Protein AF-A0A8B6BTY9-F1 (afdb_monomer_lite)

Organism: Mytilus galloprovincialis (NCBI:txid29158)

InterPro domains:
  IPR022894 Oligoribonuclease [PTHR11046] (3-198)

Structure (mmCIF, N/CA/C/O backbone):
data_AF-A0A8B6BTY9-F1
#
_entry.id   AF-A0A8B6BTY9-F1
#
loop_
_atom_site.group_PDB
_atom_site.id
_atom_site.type_symbol
_atom_site.label_atom_id
_atom_site.label_alt_id
_atom_site.label_comp_id
_atom_site.label_asym_id
_atom_site.label_entity_id
_atom_site.label_seq_id
_atom_site.pdbx_PDB_ins_code
_atom_site.Cartn_x
_atom_site.Cartn_y
_atom_site.Cartn_z
_atom_site.occupancy
_atom_site.B_iso_or_equiv
_atom_site.auth_seq_id
_atom_site.auth_comp_id
_atom_site.auth_asym_id
_atom_site.auth_atom_id
_atom_site.pdbx_PDB_model_num
ATOM 1 N N . MET A 1 1 ? 34.511 -34.395 -5.512 1.00 41.44 1 MET A N 1
ATOM 2 C CA . MET A 1 1 ? 34.119 -33.103 -6.113 1.00 41.44 1 MET A CA 1
ATOM 3 C C . MET A 1 1 ? 33.131 -32.451 -5.165 1.00 41.44 1 MET A C 1
ATOM 5 O O . MET A 1 1 ? 32.145 -33.085 -4.818 1.00 41.44 1 MET A O 1
ATOM 9 N N . TYR A 1 2 ? 33.485 -31.281 -4.638 1.00 43.38 2 TYR A N 1
ATOM 10 C CA . TYR A 1 2 ? 32.750 -30.571 -3.593 1.00 43.38 2 TYR A CA 1
ATOM 11 C C . TYR A 1 2 ? 31.469 -29.923 -4.139 1.00 43.38 2 TYR A C 1
ATOM 13 O O . TYR A 1 2 ? 31.520 -29.278 -5.178 1.00 43.38 2 TYR A O 1
ATOM 21 N N . GLY A 1 3 ? 30.373 -30.087 -3.388 1.00 51.84 3 GLY A N 1
ATOM 22 C CA . GLY A 1 3 ? 29.241 -29.162 -3.263 1.00 51.84 3 GLY A CA 1
ATOM 23 C C . GLY A 1 3 ? 28.444 -28.833 -4.523 1.00 51.84 3 GLY A C 1
ATOM 24 O O . GLY A 1 3 ? 28.759 -27.880 -5.223 1.00 51.84 3 GLY A O 1
ATOM 25 N N . THR A 1 4 ? 27.323 -29.525 -4.736 1.00 58.50 4 THR A N 1
ATOM 26 C CA . THR A 1 4 ? 26.167 -28.947 -5.440 1.00 58.50 4 THR A CA 1
ATOM 27 C C . THR A 1 4 ? 25.849 -27.592 -4.809 1.00 58.50 4 THR A C 1
ATOM 29 O O . THR A 1 4 ? 25.487 -27.535 -3.632 1.00 58.50 4 THR A O 1
ATOM 32 N N . GLY A 1 5 ? 26.069 -26.510 -5.561 1.00 65.06 5 GLY A N 1
ATOM 33 C CA . GLY A 1 5 ? 25.783 -25.146 -5.126 1.00 65.06 5 GLY A CA 1
ATOM 34 C C . GLY A 1 5 ? 24.329 -24.996 -4.683 1.00 65.06 5 GLY A C 1
ATOM 35 O O . GLY A 1 5 ? 23.465 -25.783 -5.064 1.00 65.06 5 GLY A O 1
ATOM 36 N N . ASN A 1 6 ? 24.058 -24.000 -3.841 1.00 79.19 6 ASN A N 1
ATOM 37 C CA . ASN A 1 6 ? 22.706 -23.720 -3.374 1.00 79.19 6 ASN A CA 1
ATOM 38 C C . ASN A 1 6 ? 21.800 -23.409 -4.579 1.00 79.19 6 ASN A C 1
ATOM 40 O O . ASN A 1 6 ? 21.878 -22.322 -5.150 1.00 79.19 6 ASN A O 1
ATOM 44 N N . ASN A 1 7 ? 20.944 -24.364 -4.951 1.00 79.50 7 ASN A N 1
ATOM 45 C CA . ASN A 1 7 ? 20.046 -24.256 -6.103 1.00 79.50 7 ASN A CA 1
ATOM 46 C C . ASN A 1 7 ? 19.134 -23.021 -6.031 1.00 79.50 7 ASN A C 1
ATOM 48 O O . ASN A 1 7 ? 18.735 -22.512 -7.070 1.00 79.50 7 ASN A O 1
ATOM 52 N N . LEU A 1 8 ? 18.853 -22.515 -4.823 1.00 79.12 8 LEU A N 1
ATOM 53 C CA . LEU A 1 8 ? 18.056 -21.308 -4.615 1.00 79.12 8 LEU A CA 1
ATOM 54 C C . LEU A 1 8 ? 18.822 -20.031 -4.988 1.00 79.12 8 LEU A C 1
ATOM 56 O O . LEU A 1 8 ? 18.243 -19.099 -5.529 1.00 79.12 8 LEU A O 1
ATOM 60 N N . LEU A 1 9 ? 20.137 -19.986 -4.757 1.00 80.50 9 LEU A N 1
ATOM 61 C CA . LEU A 1 9 ? 20.960 -18.861 -5.217 1.00 80.50 9 LEU A CA 1
ATOM 62 C C . LEU A 1 9 ? 21.155 -18.897 -6.736 1.00 80.50 9 LEU A C 1
ATOM 64 O O . LEU A 1 9 ? 21.205 -17.851 -7.370 1.00 80.50 9 LEU A O 1
ATOM 68 N N . LEU A 1 10 ? 21.219 -20.096 -7.323 1.00 78.81 10 LEU A N 1
ATOM 69 C CA . LEU A 1 10 ? 21.274 -20.260 -8.776 1.00 78.81 10 LEU A CA 1
ATOM 70 C C . LEU A 1 10 ? 19.967 -19.819 -9.447 1.00 78.81 10 LEU A C 1
ATOM 72 O O . LEU A 1 10 ? 20.025 -19.155 -10.476 1.00 78.81 10 LEU A O 1
ATOM 76 N N . SER A 1 11 ? 18.806 -20.136 -8.861 1.00 76.69 11 SER A N 1
ATOM 77 C CA . SER A 1 11 ? 17.519 -19.666 -9.385 1.00 76.69 11 SER A CA 1
ATOM 78 C C . SER A 1 11 ? 17.359 -18.154 -9.241 1.00 76.69 11 SER A C 1
ATOM 80 O O . SER A 1 11 ? 16.962 -17.504 -10.196 1.00 76.69 11 SER A O 1
ATOM 82 N N . VAL A 1 12 ? 17.746 -17.578 -8.096 1.00 79.62 12 VAL A N 1
ATOM 83 C CA . VAL A 1 12 ? 17.703 -16.120 -7.894 1.00 79.62 12 VAL A CA 1
ATOM 84 C C . VAL A 1 12 ? 18.634 -15.396 -8.870 1.00 79.62 12 VAL A C 1
ATOM 86 O O . VAL A 1 12 ? 18.242 -14.380 -9.429 1.00 79.62 12 VAL A O 1
ATOM 89 N N . ASN A 1 13 ? 19.834 -15.922 -9.136 1.00 79.50 13 ASN A N 1
ATOM 90 C CA . ASN A 1 13 ? 20.713 -15.342 -10.156 1.00 79.50 13 ASN A CA 1
ATOM 91 C C . ASN A 1 13 ? 20.094 -15.407 -11.558 1.00 79.50 13 ASN A C 1
ATOM 93 O O . ASN A 1 13 ? 20.170 -14.425 -12.288 1.00 79.50 13 ASN A O 1
ATOM 97 N N . ALA A 1 14 ? 19.444 -16.517 -11.915 1.00 79.25 14 ALA A N 1
ATOM 98 C CA . ALA A 1 14 ? 18.740 -16.624 -13.192 1.00 79.25 14 ALA A CA 1
ATOM 99 C C . ALA A 1 14 ? 17.573 -15.621 -13.303 1.00 79.25 14 ALA A C 1
ATOM 101 O O . ALA A 1 14 ? 17.345 -15.057 -14.372 1.00 79.25 14 ALA A O 1
ATOM 102 N N . ASP A 1 15 ? 16.865 -15.356 -12.200 1.00 76.38 15 ASP A N 1
ATOM 103 C CA . ASP A 1 15 ? 15.800 -14.348 -12.151 1.00 76.38 15 ASP A CA 1
ATOM 104 C C . ASP A 1 15 ? 16.357 -12.918 -12.260 1.00 76.38 15 ASP A C 1
ATOM 106 O O . ASP A 1 15 ? 15.765 -12.083 -12.941 1.00 76.38 15 ASP A O 1
ATOM 110 N N . ILE A 1 16 ? 17.516 -12.641 -11.651 1.00 78.62 16 ILE A N 1
ATOM 111 C CA . ILE A 1 16 ? 18.221 -11.353 -11.775 1.00 78.62 16 ILE A CA 1
ATOM 112 C C . ILE A 1 16 ? 18.711 -11.130 -13.213 1.00 78.62 16 ILE A C 1
ATOM 114 O O . ILE A 1 16 ? 18.698 -10.005 -13.697 1.00 78.62 16 ILE A O 1
ATOM 118 N N . GLU A 1 17 ? 19.110 -12.179 -13.929 1.00 81.00 17 GLU A N 1
ATOM 119 C CA . GLU A 1 17 ? 19.513 -12.075 -15.338 1.00 81.00 17 GLU A CA 1
ATOM 120 C C . GLU A 1 17 ? 18.323 -11.793 -16.280 1.00 81.00 17 GLU A C 1
ATOM 122 O O . GLU A 1 17 ? 18.504 -11.296 -17.396 1.00 81.00 17 GLU A O 1
ATOM 127 N N . SER A 1 18 ? 17.090 -12.064 -15.840 1.00 84.12 18 SER A N 1
ATOM 128 C CA . SER A 1 18 ? 15.880 -11.794 -16.614 1.00 84.12 18 SER A CA 1
ATOM 129 C C . SER A 1 18 ? 15.474 -10.322 -16.533 1.00 84.12 18 SER A C 1
ATOM 131 O O . SER A 1 18 ? 14.868 -9.862 -15.563 1.00 84.12 18 SER A O 1
ATOM 133 N N . LYS A 1 19 ? 15.702 -9.585 -17.626 1.00 82.75 19 LYS A N 1
ATOM 134 C CA . LYS A 1 19 ? 15.262 -8.184 -17.777 1.00 82.75 19 LYS A CA 1
ATOM 135 C C . LYS A 1 19 ? 13.761 -7.990 -17.538 1.00 82.75 19 LYS A C 1
ATOM 137 O O . LYS A 1 19 ? 13.353 -6.960 -17.017 1.00 82.75 19 LYS A O 1
ATOM 142 N N . ILE A 1 20 ? 12.939 -8.983 -17.881 1.00 85.56 20 ILE A N 1
ATOM 143 C CA . ILE A 1 20 ? 11.483 -8.938 -17.681 1.00 85.56 20 ILE A CA 1
ATOM 144 C C . ILE A 1 20 ? 11.142 -8.993 -16.187 1.00 85.56 20 ILE A C 1
ATOM 146 O O . ILE A 1 20 ? 10.295 -8.235 -15.717 1.00 85.56 20 ILE A O 1
ATOM 150 N N . ALA A 1 21 ? 11.805 -9.875 -15.432 1.00 84.06 21 ALA A N 1
ATOM 151 C CA . ALA A 1 21 ? 11.591 -9.985 -13.992 1.00 84.06 21 ALA A CA 1
ATOM 152 C C . ALA A 1 21 ? 12.061 -8.714 -13.272 1.00 84.06 21 ALA A C 1
ATOM 154 O O . ALA A 1 21 ? 11.326 -8.171 -12.447 1.00 84.06 21 ALA A O 1
ATOM 155 N N . LEU A 1 22 ? 13.232 -8.188 -13.648 1.00 85.31 22 LEU A N 1
ATOM 156 C CA . LEU A 1 22 ? 13.742 -6.917 -13.134 1.00 85.31 22 LEU A CA 1
ATOM 157 C C . LEU A 1 22 ? 12.796 -5.746 -13.429 1.00 85.31 22 LEU A C 1
ATOM 159 O O . LEU A 1 22 ? 12.481 -4.982 -12.518 1.00 85.31 22 LEU A O 1
ATOM 163 N N . ALA A 1 23 ? 12.294 -5.633 -14.662 1.00 87.06 23 ALA A N 1
ATOM 164 C CA . ALA A 1 23 ? 11.330 -4.601 -15.044 1.00 87.06 23 ALA A CA 1
ATOM 165 C C . ALA A 1 23 ? 10.041 -4.682 -14.212 1.00 87.06 23 ALA A C 1
ATOM 167 O O . ALA A 1 23 ? 9.541 -3.665 -13.735 1.00 87.06 23 ALA A O 1
ATOM 168 N N . GLY A 1 24 ? 9.528 -5.894 -13.977 1.00 87.12 24 GLY A N 1
ATOM 169 C CA . GLY A 1 24 ? 8.346 -6.108 -13.142 1.00 87.12 24 GLY A CA 1
ATOM 170 C C . GLY A 1 24 ? 8.564 -5.707 -11.680 1.00 87.12 24 GLY A C 1
ATOM 171 O O . GLY A 1 24 ? 7.729 -5.014 -11.100 1.00 87.12 24 GLY A O 1
ATOM 172 N N . VAL A 1 25 ? 9.698 -6.092 -11.084 1.00 87.62 25 VAL A N 1
ATOM 173 C CA . VAL A 1 25 ? 10.040 -5.707 -9.702 1.00 87.62 25 VAL A CA 1
ATOM 174 C C . VAL A 1 25 ? 10.238 -4.197 -9.589 1.00 87.62 25 VAL A C 1
ATOM 176 O O . VAL A 1 25 ? 9.748 -3.588 -8.639 1.00 87.62 25 VAL A O 1
ATOM 179 N N . ARG A 1 26 ? 10.893 -3.573 -10.573 1.00 86.94 26 ARG A N 1
ATOM 180 C CA . ARG A 1 26 ? 11.071 -2.120 -10.621 1.00 86.94 26 ARG A CA 1
ATOM 181 C C . ARG A 1 26 ? 9.735 -1.390 -10.730 1.00 86.94 26 ARG A C 1
ATOM 183 O O . ARG A 1 26 ? 9.498 -0.465 -9.960 1.00 86.94 26 ARG A O 1
ATOM 190 N N . ALA A 1 27 ? 8.838 -1.838 -11.609 1.00 89.38 27 ALA A N 1
ATOM 191 C CA . ALA A 1 27 ? 7.494 -1.275 -11.734 1.00 89.38 27 ALA A CA 1
ATOM 192 C C . ALA A 1 27 ? 6.711 -1.373 -10.412 1.00 89.38 27 ALA A C 1
ATOM 194 O O . ALA A 1 27 ? 6.103 -0.395 -9.980 1.00 89.38 27 ALA A O 1
ATOM 195 N N . LEU A 1 28 ? 6.780 -2.516 -9.719 1.00 90.06 28 LEU A N 1
ATOM 196 C CA . LEU A 1 28 ? 6.172 -2.680 -8.392 1.00 90.06 28 LEU A CA 1
ATOM 197 C C . LEU A 1 28 ? 6.788 -1.743 -7.345 1.00 90.06 28 LEU A C 1
ATOM 199 O O . LEU A 1 28 ? 6.057 -1.173 -6.537 1.00 90.06 28 LEU A O 1
ATOM 203 N N . GLY A 1 29 ? 8.109 -1.556 -7.373 1.00 88.31 29 GLY A N 1
ATOM 204 C CA . GLY A 1 29 ? 8.801 -0.607 -6.504 1.00 88.31 29 GLY A CA 1
ATOM 205 C C . GLY A 1 29 ? 8.350 0.836 -6.736 1.00 88.31 29 GLY A C 1
ATOM 206 O O . GLY A 1 29 ? 8.059 1.543 -5.774 1.00 88.31 29 GLY A O 1
ATOM 207 N N . LEU A 1 30 ? 8.208 1.257 -7.997 1.00 88.44 30 LEU A N 1
ATOM 208 C CA . LEU A 1 30 ? 7.706 2.592 -8.350 1.00 88.44 30 LEU A CA 1
ATOM 209 C C . LEU A 1 30 ? 6.260 2.803 -7.875 1.00 88.44 30 LEU A C 1
ATOM 211 O O . LEU A 1 30 ? 5.933 3.858 -7.329 1.00 88.44 30 LEU A O 1
ATOM 215 N N . VAL A 1 31 ? 5.397 1.791 -8.020 1.00 90.44 31 VAL A N 1
ATOM 216 C CA . VAL A 1 31 ? 4.029 1.824 -7.473 1.00 90.44 31 VAL A CA 1
ATOM 217 C C . VAL A 1 31 ? 4.048 1.951 -5.949 1.00 90.44 31 VAL A C 1
ATOM 219 O O . VAL A 1 31 ? 3.295 2.749 -5.390 1.00 90.44 31 VAL A O 1
ATOM 222 N N . ASP A 1 32 ? 4.913 1.206 -5.260 1.00 89.06 32 ASP A N 1
ATOM 223 C CA . ASP A 1 32 ? 5.016 1.288 -3.803 1.00 89.06 32 ASP A CA 1
ATOM 224 C C . ASP A 1 32 ? 5.429 2.690 -3.334 1.00 89.06 32 ASP A C 1
ATOM 226 O O . ASP A 1 32 ? 4.778 3.285 -2.473 1.00 89.06 32 ASP A O 1
ATOM 230 N N . VAL A 1 33 ? 6.473 3.241 -3.954 1.00 87.25 33 VAL A N 1
ATOM 231 C CA . VAL A 1 33 ? 7.059 4.540 -3.606 1.00 87.25 33 VAL A CA 1
ATOM 232 C C . VAL A 1 33 ? 6.102 5.699 -3.876 1.00 87.25 33 VAL A C 1
ATOM 234 O O . VAL A 1 33 ? 5.921 6.543 -2.998 1.00 87.25 33 VAL A O 1
ATOM 237 N N . HIS A 1 34 ? 5.492 5.761 -5.063 1.00 86.44 34 HIS A N 1
ATOM 238 C CA . HIS A 1 34 ? 4.689 6.920 -5.471 1.00 86.44 34 HIS A CA 1
ATOM 239 C C . HIS A 1 34 ? 3.201 6.805 -5.118 1.00 86.44 34 HIS A C 1
ATOM 241 O O . HIS A 1 34 ? 2.527 7.834 -5.056 1.00 86.44 34 HIS A O 1
ATOM 247 N N . ILE A 1 35 ? 2.679 5.592 -4.890 1.00 88.56 35 ILE A N 1
ATOM 248 C CA . ILE A 1 35 ? 1.247 5.364 -4.642 1.00 88.56 35 ILE A CA 1
ATOM 249 C C . ILE A 1 35 ? 1.016 4.797 -3.241 1.00 88.56 35 ILE A C 1
ATOM 251 O O . ILE A 1 35 ? 0.373 5.456 -2.423 1.00 88.56 35 ILE A O 1
ATOM 255 N N . ASN A 1 36 ? 1.538 3.603 -2.934 1.00 88.56 36 ASN A N 1
ATOM 256 C CA . ASN A 1 36 ? 1.169 2.904 -1.696 1.00 88.56 36 ASN A CA 1
ATOM 257 C C . ASN A 1 36 ? 1.656 3.631 -0.441 1.00 88.56 36 ASN A C 1
ATOM 259 O O . ASN A 1 36 ? 0.867 3.850 0.475 1.00 88.56 36 ASN A O 1
ATOM 263 N N . ARG A 1 37 ? 2.936 4.015 -0.370 1.00 87.81 37 ARG A N 1
ATOM 264 C CA . ARG A 1 37 ? 3.489 4.674 0.825 1.00 87.81 37 ARG A CA 1
ATOM 265 C C . ARG A 1 37 ? 2.824 6.028 1.101 1.00 87.81 37 ARG A C 1
ATOM 267 O O . ARG A 1 37 ? 2.429 6.243 2.248 1.00 87.81 37 ARG A O 1
ATOM 274 N N . PRO A 1 38 ? 2.640 6.928 0.113 1.00 87.88 38 PRO A N 1
ATOM 275 C CA . PRO A 1 38 ? 1.875 8.155 0.318 1.00 87.88 38 PRO A CA 1
ATOM 276 C C . PRO A 1 38 ? 0.435 7.897 0.767 1.00 87.88 38 PRO A C 1
ATOM 278 O O . PRO A 1 38 ? -0.047 8.572 1.673 1.00 87.88 38 PRO A O 1
ATOM 281 N N . LEU A 1 39 ? -0.233 6.891 0.190 1.00 87.62 39 LEU A N 1
ATOM 282 C CA . LEU A 1 39 ? -1.591 6.516 0.582 1.00 87.62 39 LEU A CA 1
ATOM 283 C C . LEU A 1 39 ? -1.655 6.017 2.034 1.00 87.62 39 LEU A C 1
ATOM 285 O O . LEU A 1 39 ? -2.552 6.411 2.772 1.00 87.62 39 LEU A O 1
ATOM 289 N N . TRP A 1 40 ? -0.692 5.204 2.473 1.00 86.25 40 TRP A N 1
ATOM 290 C CA . TRP A 1 40 ? -0.598 4.769 3.870 1.00 86.25 40 TRP A CA 1
ATOM 291 C C . TRP A 1 40 ? -0.359 5.940 4.823 1.00 86.25 40 TRP A C 1
ATOM 293 O O . TRP A 1 40 ? -1.049 6.049 5.832 1.00 86.25 40 TRP A O 1
ATOM 303 N N . LYS A 1 41 ? 0.531 6.876 4.472 1.00 86.56 41 LYS A N 1
ATOM 304 C CA . LYS A 1 41 ? 0.749 8.095 5.270 1.00 86.56 41 LYS A CA 1
ATOM 305 C C . LYS A 1 41 ? -0.524 8.937 5.386 1.00 86.56 41 LYS A C 1
ATOM 307 O O . LYS A 1 41 ? -0.837 9.427 6.467 1.00 86.56 41 LYS A O 1
ATOM 312 N N . LEU A 1 42 ? -1.289 9.057 4.301 1.00 86.62 42 LEU A N 1
ATOM 313 C CA . LEU A 1 42 ? -2.590 9.727 4.304 1.00 86.62 42 LEU A CA 1
ATOM 314 C C . LEU A 1 42 ? -3.601 9.017 5.228 1.00 86.62 42 LEU A C 1
ATOM 316 O O . LEU A 1 42 ? -4.351 9.674 5.956 1.00 86.62 42 LEU A O 1
ATOM 320 N N . LEU A 1 43 ? -3.626 7.682 5.226 1.00 84.75 43 LEU A N 1
ATOM 321 C CA . LEU A 1 43 ? -4.505 6.889 6.090 1.00 84.75 43 LEU A CA 1
ATOM 322 C C . LEU A 1 43 ? -4.114 6.974 7.572 1.00 84.75 43 LEU A C 1
ATOM 324 O O . LEU A 1 43 ? -5.007 7.011 8.415 1.00 84.75 43 LEU A O 1
ATOM 328 N N . ASP A 1 44 ? -2.826 7.089 7.884 1.00 82.81 44 ASP A N 1
ATOM 329 C CA . ASP A 1 44 ? -2.329 7.178 9.262 1.00 82.81 44 ASP A CA 1
ATOM 330 C C . ASP A 1 44 ? -2.414 8.598 9.854 1.00 82.81 44 ASP A C 1
ATOM 332 O O . ASP A 1 44 ? -2.405 8.771 11.073 1.00 82.81 44 ASP A O 1
ATOM 336 N N . CYS A 1 45 ? -2.519 9.640 9.022 1.00 81.56 45 CYS A N 1
ATOM 337 C CA . CYS A 1 45 ? -2.620 11.023 9.495 1.00 81.56 45 CYS A CA 1
ATOM 338 C C . CYS A 1 45 ? -3.938 11.305 10.229 1.00 81.56 45 CYS A C 1
ATOM 340 O O . CYS A 1 45 ? -5.011 11.138 9.663 1.00 81.56 45 CYS A O 1
ATOM 342 N N . ASN A 1 46 ? -3.890 11.846 11.445 1.00 72.50 46 ASN A N 1
ATOM 343 C CA . ASN A 1 46 ? -5.107 12.163 12.208 1.00 72.50 46 ASN A CA 1
ATOM 344 C C . ASN A 1 46 ? -5.862 13.407 11.701 1.00 72.50 46 ASN A C 1
ATOM 346 O O . ASN A 1 46 ? -7.016 13.602 12.068 1.00 72.50 46 ASN A O 1
ATOM 350 N N . ASP A 1 47 ? -5.235 14.222 10.849 1.00 74.31 47 ASP A N 1
ATOM 351 C CA . ASP A 1 47 ? -5.799 15.494 10.370 1.00 74.31 47 ASP A CA 1
ATOM 352 C C . ASP A 1 47 ? -6.834 15.327 9.244 1.00 74.31 47 ASP A C 1
ATOM 354 O O . ASP A 1 47 ? -7.507 16.285 8.874 1.00 74.31 47 ASP A O 1
ATOM 358 N N . VAL A 1 48 ? -6.958 14.118 8.683 1.00 78.31 48 VAL A N 1
ATOM 359 C CA . VAL A 1 48 ? -7.859 13.810 7.562 1.00 78.31 48 VAL A CA 1
ATOM 360 C C . VAL A 1 48 ? -8.925 12.835 8.041 1.00 78.31 48 VAL A C 1
ATOM 362 O O . VAL A 1 48 ? -8.589 11.727 8.473 1.00 78.31 48 VAL A O 1
ATOM 365 N N . SER A 1 49 ? -10.198 13.222 7.940 1.00 81.06 49 SER A N 1
ATOM 366 C CA . SER A 1 49 ? -11.331 12.363 8.296 1.00 81.06 49 SER A CA 1
ATOM 367 C C . SER A 1 49 ? -11.668 11.371 7.176 1.00 81.06 49 SER A C 1
ATOM 369 O O . SER A 1 49 ? -11.249 11.525 6.028 1.00 81.06 49 SER A O 1
ATOM 371 N N . ILE A 1 50 ? -12.466 10.343 7.481 1.00 81.50 50 ILE A N 1
ATOM 372 C CA . ILE A 1 50 ? -12.911 9.371 6.469 1.00 81.50 50 ILE A CA 1
ATOM 373 C C . ILE A 1 50 ? -13.766 10.009 5.364 1.00 81.50 50 ILE A C 1
ATOM 375 O O . ILE A 1 50 ? -13.763 9.528 4.233 1.00 81.50 50 ILE A O 1
ATOM 379 N N . THR A 1 51 ? -14.463 11.107 5.659 1.00 80.56 51 THR A N 1
ATOM 380 C CA . THR A 1 51 ? -15.246 11.861 4.672 1.00 80.56 51 THR A CA 1
ATOM 381 C C . THR A 1 51 ? -14.373 12.670 3.719 1.00 80.56 51 THR A C 1
ATOM 383 O O . THR A 1 51 ? -14.710 12.786 2.543 1.00 80.56 51 THR A O 1
ATOM 386 N N . ASP A 1 52 ? -13.217 13.151 4.179 1.00 83.25 52 ASP A N 1
ATOM 387 C CA . ASP A 1 52 ? -12.272 13.904 3.341 1.00 83.25 52 ASP A CA 1
ATOM 388 C C . ASP A 1 52 ? -11.537 12.987 2.347 1.00 83.25 52 ASP A C 1
ATOM 390 O O . ASP A 1 52 ? -11.089 13.426 1.285 1.00 83.25 52 ASP A O 1
ATOM 394 N N . MET A 1 53 ? -11.465 11.683 2.648 1.00 85.38 53 MET A N 1
ATOM 395 C CA . MET A 1 53 ? -10.821 10.677 1.794 1.00 85.38 53 MET A CA 1
ATOM 396 C C . MET A 1 53 ? -11.430 10.585 0.393 1.00 85.38 53 MET A C 1
ATOM 398 O O . MET A 1 53 ? -10.715 10.232 -0.542 1.00 85.38 53 MET A O 1
ATOM 402 N N . SER A 1 54 ? -12.707 10.938 0.210 1.00 86.94 54 SER A N 1
ATOM 403 C CA . SER A 1 54 ? -13.360 10.913 -1.107 1.00 86.94 54 SER A CA 1
ATOM 404 C C . SER A 1 54 ? -12.623 11.784 -2.137 1.00 86.94 54 SER A C 1
ATOM 406 O O . SER A 1 54 ? -12.435 11.360 -3.277 1.00 86.94 54 SER A O 1
ATOM 408 N N . GLN A 1 55 ? -12.101 12.950 -1.734 1.00 87.56 55 GLN A N 1
ATOM 409 C CA . GLN A 1 55 ? -11.327 13.829 -2.625 1.00 87.56 55 GLN A CA 1
ATOM 410 C C . GLN A 1 55 ? -9.989 13.196 -3.031 1.00 87.56 55 GLN A C 1
ATOM 412 O O . GLN A 1 55 ? -9.574 13.271 -4.190 1.00 87.56 55 GLN A O 1
ATOM 417 N N . TYR A 1 56 ? -9.329 12.522 -2.089 1.00 88.94 56 TYR A N 1
ATOM 418 C CA . TYR A 1 56 ? -8.070 11.827 -2.342 1.00 88.94 56 TYR A CA 1
ATOM 419 C C . TYR A 1 56 ? -8.262 10.582 -3.209 1.00 88.94 56 TYR A C 1
ATOM 421 O O . TYR A 1 56 ? -7.451 10.335 -4.099 1.00 88.94 56 TYR A O 1
ATOM 429 N N . TYR A 1 57 ? -9.349 9.831 -3.016 1.00 90.44 57 TYR A N 1
ATOM 430 C CA . TYR A 1 57 ? -9.702 8.699 -3.874 1.00 90.44 57 TYR A CA 1
ATOM 431 C C . TYR A 1 57 ? -10.054 9.134 -5.294 1.00 90.44 57 TYR A C 1
ATOM 433 O O . TYR A 1 57 ? -9.670 8.455 -6.247 1.00 90.44 57 TYR A O 1
ATOM 441 N N . GLN A 1 58 ? -10.709 10.285 -5.452 1.00 90.00 58 GLN A N 1
ATOM 442 C CA . GLN A 1 58 ? -10.945 10.862 -6.770 1.00 90.00 58 GLN A CA 1
ATOM 443 C C . GLN A 1 58 ? -9.622 11.262 -7.442 1.00 90.00 58 GLN A C 1
ATOM 445 O O . GLN A 1 58 ? -9.360 10.850 -8.572 1.00 90.00 58 GLN A O 1
ATOM 450 N N . LYS A 1 59 ? -8.728 11.959 -6.723 1.00 90.38 59 LYS A N 1
ATOM 451 C CA . LYS A 1 59 ? -7.387 12.309 -7.228 1.00 90.38 59 LYS A CA 1
ATOM 452 C C . LYS A 1 59 ? -6.576 11.068 -7.609 1.00 90.38 59 LYS A C 1
ATOM 454 O O . LYS A 1 59 ? -5.925 11.068 -8.653 1.00 90.38 59 LYS A O 1
ATOM 459 N N . LEU A 1 60 ? -6.645 10.008 -6.804 1.00 91.19 60 LEU A N 1
ATOM 460 C CA . LEU A 1 60 ? -6.024 8.710 -7.074 1.00 91.19 60 LEU A CA 1
ATOM 461 C C . LEU A 1 60 ? -6.571 8.092 -8.369 1.00 91.19 60 LEU A C 1
ATOM 463 O O . LEU A 1 60 ? -5.794 7.700 -9.236 1.00 91.19 60 LEU A O 1
ATOM 467 N N . HIS A 1 61 ? -7.897 8.037 -8.520 1.00 92.50 61 HIS A N 1
ATOM 468 C CA . HIS A 1 61 ? -8.555 7.500 -9.711 1.00 92.50 61 HIS A CA 1
ATOM 469 C C . HIS A 1 61 ? -8.148 8.255 -10.981 1.00 92.50 61 HIS A C 1
ATOM 471 O O . HIS A 1 61 ? -7.791 7.628 -11.982 1.00 92.50 61 HIS A O 1
ATOM 477 N N . ASP A 1 62 ? -8.181 9.585 -10.942 1.00 91.44 62 ASP A N 1
ATOM 478 C CA . ASP A 1 62 ? -7.900 10.425 -12.106 1.00 91.44 62 ASP A CA 1
ATOM 479 C C . ASP A 1 62 ? -6.414 10.377 -12.473 1.00 91.44 62 ASP A C 1
ATOM 481 O O . ASP A 1 62 ? -6.060 10.223 -13.642 1.00 91.44 62 ASP A O 1
ATOM 485 N N . SER A 1 63 ? -5.536 10.398 -11.467 1.00 90.44 63 SER A N 1
ATOM 486 C CA . SER A 1 63 ? -4.090 10.289 -11.676 1.00 90.44 63 SER A CA 1
AT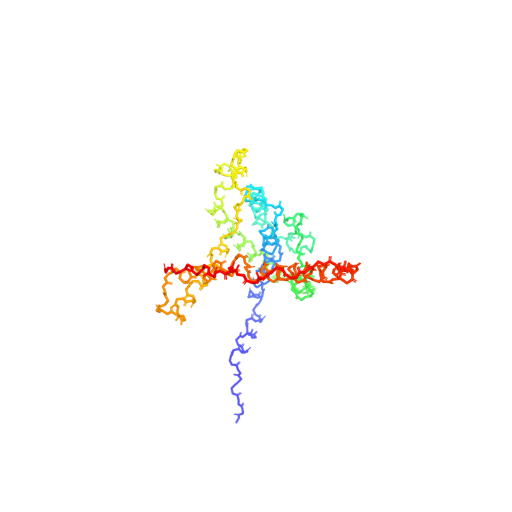OM 487 C C . SER A 1 63 ? -3.709 8.931 -12.260 1.00 90.44 63 SER A C 1
ATOM 489 O O . SER A 1 63 ? -2.982 8.879 -13.247 1.00 90.44 63 SER A O 1
ATOM 491 N N . ILE A 1 64 ? -4.242 7.829 -11.719 1.00 91.56 64 ILE A N 1
ATOM 492 C CA . ILE A 1 64 ? -3.982 6.488 -12.260 1.00 91.56 64 ILE A CA 1
ATOM 493 C C . ILE A 1 64 ? -4.583 6.342 -13.659 1.00 91.56 64 ILE A C 1
ATOM 495 O O . ILE A 1 64 ? -3.945 5.758 -14.526 1.00 91.56 64 ILE A O 1
ATOM 499 N N . SER A 1 65 ? -5.767 6.901 -13.923 1.00 91.88 65 SER A N 1
ATOM 500 C CA . SER A 1 65 ? -6.363 6.865 -15.266 1.00 91.88 65 SER A CA 1
ATOM 501 C C . SER A 1 65 ? -5.467 7.524 -16.319 1.00 91.88 65 SER A C 1
ATOM 503 O O . SER A 1 65 ? -5.370 7.007 -17.431 1.00 91.88 65 SER A O 1
ATOM 505 N N . ASN A 1 66 ? -4.777 8.611 -15.959 1.00 91.19 66 ASN A N 1
ATOM 506 C CA . ASN A 1 66 ? -3.785 9.252 -16.823 1.00 91.19 66 ASN A CA 1
ATOM 507 C C . ASN A 1 66 ? -2.509 8.405 -16.953 1.00 91.19 66 ASN A C 1
ATOM 509 O O . ASN A 1 66 ? -2.030 8.193 -18.063 1.00 91.19 66 ASN A O 1
ATOM 513 N N . LEU A 1 67 ? -2.002 7.860 -15.843 1.00 89.25 67 LEU A N 1
ATOM 514 C CA . LEU A 1 67 ? -0.785 7.041 -15.836 1.00 89.25 67 LEU A CA 1
ATOM 515 C C . LEU A 1 67 ? -0.928 5.699 -16.569 1.00 89.25 67 LEU A C 1
ATOM 517 O O . LEU A 1 67 ? 0.065 5.137 -17.009 1.00 89.25 67 LEU A O 1
ATOM 521 N N . VAL A 1 68 ? -2.147 5.173 -16.710 1.00 90.81 68 VAL A N 1
ATOM 522 C CA . VAL A 1 68 ? -2.417 3.986 -17.541 1.00 90.81 68 VAL A CA 1
ATOM 523 C C . VAL A 1 68 ? -2.191 4.276 -19.029 1.00 90.81 68 VAL A C 1
ATOM 525 O O . VAL A 1 68 ? -1.926 3.349 -19.785 1.00 90.81 68 VAL A O 1
ATOM 528 N N . GLN A 1 69 ? -2.336 5.534 -19.462 1.00 88.12 69 GLN A N 1
ATOM 529 C CA . GLN A 1 69 ? -2.076 5.938 -20.849 1.00 88.12 69 GLN A CA 1
ATOM 530 C C . GLN A 1 69 ? -0.607 6.284 -21.083 1.00 88.12 69 GLN A C 1
ATOM 532 O O . GLN A 1 69 ? -0.093 6.033 -22.167 1.00 88.12 69 GLN A O 1
ATOM 537 N N . ASP A 1 70 ? 0.030 6.903 -20.090 1.00 87.44 70 ASP A N 1
ATOM 538 C CA . ASP A 1 70 ? 1.452 7.223 -20.113 1.00 87.44 70 ASP A CA 1
ATOM 539 C C . ASP A 1 70 ? 2.016 7.191 -18.689 1.00 87.44 70 ASP A C 1
ATOM 541 O O . ASP A 1 70 ? 1.757 8.087 -17.878 1.00 87.44 70 ASP A O 1
ATOM 545 N N . SER A 1 71 ? 2.797 6.155 -18.384 1.00 87.00 71 SER A N 1
ATOM 546 C CA . SER A 1 71 ? 3.421 5.995 -17.071 1.00 87.00 71 SER A CA 1
ATOM 547 C C . SER A 1 71 ? 4.819 6.618 -16.975 1.00 87.00 71 SER A C 1
ATOM 549 O O . SER A 1 71 ? 5.451 6.536 -15.921 1.00 87.00 71 SER A O 1
ATOM 551 N N . SER A 1 72 ? 5.302 7.272 -18.040 1.00 83.88 72 SER A N 1
ATOM 552 C CA . SER A 1 72 ? 6.602 7.962 -18.081 1.00 83.88 72 SER A CA 1
ATOM 553 C C . SER A 1 72 ? 6.826 8.958 -16.928 1.00 83.88 72 SER A C 1
ATOM 555 O O . SER A 1 72 ? 7.948 9.027 -16.421 1.00 83.88 72 SER A O 1
ATOM 557 N N . PRO A 1 73 ? 5.806 9.695 -16.433 1.00 85.56 73 PRO A N 1
ATOM 558 C CA . PRO A 1 73 ? 5.990 10.612 -15.310 1.00 85.56 73 PRO A CA 1
ATOM 559 C C . PRO A 1 73 ? 6.481 9.939 -14.023 1.00 85.56 73 PRO A C 1
ATOM 561 O O . PRO A 1 73 ? 7.145 10.593 -13.231 1.00 85.56 73 PRO A O 1
ATOM 564 N N . MET A 1 74 ? 6.209 8.646 -13.806 1.00 83.31 74 MET A N 1
ATOM 565 C CA . MET A 1 74 ? 6.643 7.941 -12.589 1.00 83.31 74 MET A CA 1
ATOM 566 C C . MET A 1 74 ? 8.150 7.672 -12.538 1.00 83.31 74 MET A C 1
ATOM 568 O O . MET A 1 74 ? 8.655 7.268 -11.496 1.00 83.31 74 MET A O 1
ATOM 572 N N . PHE A 1 75 ? 8.875 7.885 -13.636 1.00 82.19 75 PHE A N 1
ATOM 573 C CA . PHE A 1 75 ? 10.334 7.809 -13.633 1.00 82.19 75 PHE A CA 1
ATOM 574 C C . PHE A 1 75 ? 10.986 9.099 -13.114 1.00 82.19 75 PHE A C 1
ATOM 576 O O . PHE A 1 75 ? 12.157 9.059 -12.736 1.00 82.19 75 PHE A O 1
ATOM 583 N N . ASP A 1 76 ? 10.247 10.216 -13.061 1.00 82.75 76 ASP A N 1
ATOM 584 C CA . ASP A 1 76 ? 10.727 11.472 -12.482 1.00 82.75 76 ASP A CA 1
ATOM 585 C C . ASP A 1 76 ? 10.736 11.386 -10.950 1.00 82.75 76 ASP A C 1
ATOM 587 O O . ASP A 1 76 ? 9.715 11.144 -10.302 1.00 82.75 76 ASP A O 1
ATOM 591 N N . GLU A 1 77 ? 11.891 11.669 -10.352 1.00 77.50 77 GLU A N 1
ATOM 592 C CA . GLU A 1 77 ? 12.070 11.716 -8.901 1.00 77.50 77 GLU A CA 1
ATOM 593 C C . GLU A 1 77 ? 11.197 12.774 -8.201 1.00 77.50 77 GLU A C 1
ATOM 595 O O . GLU A 1 77 ? 11.056 12.767 -6.971 1.00 77.50 77 GLU A O 1
ATOM 600 N N . ASN A 1 78 ? 10.666 13.734 -8.959 1.00 79.31 78 ASN A N 1
ATOM 601 C CA . ASN A 1 78 ? 9.795 14.791 -8.455 1.00 79.31 78 ASN A CA 1
ATOM 602 C C . ASN A 1 78 ? 8.310 14.471 -8.627 1.00 79.31 78 ASN A C 1
ATOM 604 O O . ASN A 1 78 ? 7.472 15.278 -8.221 1.00 79.31 78 ASN A O 1
ATOM 608 N N . TYR A 1 79 ? 7.964 13.313 -9.194 1.00 82.44 79 TYR A N 1
ATOM 609 C CA . TYR A 1 79 ? 6.574 12.926 -9.355 1.00 82.44 79 TYR A CA 1
ATOM 610 C C . TYR A 1 79 ? 5.904 12.672 -8.001 1.00 82.44 79 TYR A C 1
ATOM 612 O O . TYR A 1 79 ? 6.331 11.834 -7.199 1.00 82.44 79 TYR A O 1
ATOM 620 N N . GLN A 1 80 ? 4.814 13.396 -7.752 1.00 82.06 80 GLN A N 1
ATOM 621 C CA . GLN A 1 80 ? 4.038 13.304 -6.522 1.00 82.06 80 GLN A CA 1
ATOM 622 C C . GLN A 1 80 ? 2.556 13.195 -6.856 1.00 82.06 80 GLN A C 1
ATOM 624 O O . GLN A 1 80 ? 1.966 14.106 -7.433 1.00 82.06 80 GLN A O 1
ATOM 629 N N . MET A 1 81 ? 1.941 12.085 -6.450 1.00 82.25 81 MET A N 1
ATOM 630 C CA . MET A 1 81 ? 0.500 11.887 -6.610 1.00 82.25 81 MET A CA 1
ATOM 631 C C . MET A 1 81 ? -0.307 12.743 -5.621 1.00 82.25 81 MET A C 1
ATOM 633 O O . MET A 1 81 ? -1.377 13.255 -5.954 1.00 82.25 81 MET A O 1
ATOM 637 N N . PHE A 1 82 ? 0.221 12.950 -4.413 1.00 82.38 82 PHE A N 1
ATOM 638 C CA . PHE A 1 82 ? -0.393 13.767 -3.371 1.00 82.38 82 PHE A CA 1
ATOM 639 C C . PHE A 1 82 ? 0.589 14.853 -2.915 1.00 82.38 82 PHE A C 1
ATOM 641 O O . PHE A 1 82 ? 1.612 14.545 -2.315 1.00 82.38 82 PHE A O 1
ATOM 648 N N . GLU A 1 83 ? 0.264 16.125 -3.161 1.00 77.38 83 GLU A N 1
ATOM 649 C CA . GLU A 1 83 ? 1.125 17.285 -2.846 1.00 77.38 83 GLU A CA 1
ATOM 650 C C . GLU A 1 83 ? 1.545 17.354 -1.371 1.00 77.38 83 GLU A C 1
ATOM 652 O O . GLU A 1 83 ? 2.675 17.712 -1.055 1.00 77.38 83 GLU A O 1
ATOM 657 N N . ASN A 1 84 ? 0.651 16.962 -0.462 1.00 79.06 84 ASN A N 1
ATOM 658 C CA . ASN A 1 84 ? 0.912 17.009 0.979 1.00 79.06 84 ASN A CA 1
ATOM 659 C C . ASN A 1 84 ? 1.712 15.798 1.488 1.00 79.06 84 ASN A C 1
ATOM 661 O O . ASN A 1 84 ? 2.156 15.798 2.634 1.00 79.06 84 ASN A O 1
ATOM 665 N N . TYR A 1 85 ? 1.887 14.764 0.659 1.00 79.56 85 TYR A N 1
ATOM 666 C CA . TYR A 1 85 ? 2.485 13.487 1.049 1.00 79.56 85 TYR A CA 1
ATOM 667 C C . TYR A 1 85 ? 3.520 13.047 0.009 1.00 79.56 85 TYR A C 1
ATOM 669 O O . TYR A 1 85 ? 3.251 12.148 -0.793 1.00 79.56 85 TYR A O 1
ATOM 677 N N . PRO A 1 86 ? 4.710 13.674 0.001 1.00 79.38 86 PRO A N 1
ATOM 678 C CA . PRO A 1 86 ? 5.750 13.327 -0.950 1.00 79.38 86 PRO A CA 1
ATOM 679 C C . PRO A 1 86 ? 6.272 11.897 -0.716 1.00 79.38 86 PRO A C 1
ATOM 681 O O . PRO A 1 86 ? 6.286 11.414 0.427 1.00 79.38 86 PRO A O 1
ATOM 684 N N . PRO A 1 87 ? 6.737 11.219 -1.782 1.00 76.69 87 PRO A N 1
ATOM 685 C CA . PRO A 1 87 ? 7.389 9.926 -1.670 1.00 76.69 87 PRO A CA 1
ATOM 686 C C . PRO A 1 87 ? 8.643 10.048 -0.801 1.00 76.69 87 PRO A C 1
ATOM 688 O O . PRO A 1 87 ? 9.379 11.038 -0.842 1.00 76.69 87 PRO A O 1
ATOM 691 N N . GLU A 1 88 ? 8.878 9.031 0.020 1.00 76.62 88 GLU A N 1
ATOM 692 C CA . GLU A 1 88 ? 10.050 8.987 0.884 1.00 76.62 88 GLU A CA 1
ATOM 693 C C . GLU A 1 88 ? 11.276 8.585 0.073 1.00 76.62 88 GLU A C 1
ATOM 695 O O . GLU A 1 88 ? 11.316 7.497 -0.498 1.00 76.62 88 GLU A O 1
ATOM 700 N N . LYS A 1 89 ? 12.274 9.469 0.027 1.00 74.69 89 LYS A N 1
ATOM 701 C CA . LYS A 1 89 ? 13.527 9.233 -0.693 1.00 74.69 89 LYS A CA 1
ATOM 702 C C . LYS A 1 89 ? 14.482 8.425 0.183 1.00 74.69 89 LYS A C 1
ATOM 704 O O . LYS A 1 89 ? 15.382 8.982 0.811 1.00 74.69 89 LYS A O 1
ATOM 709 N N . ASP A 1 90 ? 14.254 7.119 0.282 1.00 75.25 90 ASP A N 1
ATOM 710 C CA . ASP A 1 90 ? 15.173 6.216 0.972 1.00 75.25 90 ASP A CA 1
ATOM 711 C C . ASP A 1 90 ? 16.434 5.948 0.128 1.00 75.25 90 ASP A C 1
ATOM 713 O O . ASP A 1 90 ? 16.391 5.804 -1.092 1.00 75.25 90 ASP A O 1
ATOM 717 N N . LEU A 1 91 ? 17.602 5.896 0.786 1.00 61.41 91 LEU A N 1
ATOM 718 C CA . LEU A 1 91 ? 18.900 5.851 0.094 1.00 61.41 91 LEU A CA 1
ATOM 719 C C . LEU A 1 91 ? 19.069 4.599 -0.795 1.00 61.41 91 LEU A C 1
ATOM 721 O O . LEU A 1 91 ? 19.804 4.632 -1.775 1.00 61.41 91 LEU A O 1
ATOM 725 N N . PHE A 1 92 ? 18.403 3.498 -0.435 1.00 62.34 92 PHE A N 1
ATOM 726 C CA . PHE A 1 92 ? 18.557 2.194 -1.087 1.00 62.34 92 PHE A CA 1
ATOM 727 C C . PHE A 1 92 ? 17.403 1.816 -2.017 1.00 62.34 92 PHE A C 1
ATOM 729 O O . PHE A 1 92 ? 17.644 1.108 -2.986 1.00 62.34 92 PHE A O 1
ATOM 736 N N . GLY A 1 93 ? 16.167 2.234 -1.731 1.00 66.69 93 GLY A N 1
ATOM 737 C CA . GLY A 1 93 ? 14.998 1.872 -2.536 1.00 66.69 93 GLY A CA 1
ATOM 738 C C . GLY A 1 93 ? 14.795 2.861 -3.676 1.00 66.69 93 GLY A C 1
ATOM 739 O O . GLY A 1 93 ? 14.905 2.506 -4.844 1.00 66.69 93 GLY A O 1
ATOM 740 N N . PHE A 1 94 ? 14.578 4.123 -3.324 1.00 68.25 94 PHE A N 1
ATOM 741 C CA . PHE A 1 94 ? 14.279 5.218 -4.236 1.00 68.25 94 PHE A CA 1
ATOM 742 C C . PHE A 1 94 ? 15.390 5.422 -5.268 1.00 68.25 94 PHE A C 1
ATOM 744 O O . PHE A 1 94 ? 15.140 5.392 -6.471 1.00 68.25 94 PHE A O 1
ATOM 751 N N . PHE A 1 95 ? 16.641 5.543 -4.817 1.00 65.81 95 PHE A N 1
ATOM 752 C CA . PHE A 1 95 ? 17.761 5.749 -5.737 1.00 65.81 95 PHE A CA 1
ATOM 753 C C . PHE A 1 95 ? 18.075 4.517 -6.581 1.00 65.81 95 PHE A C 1
ATOM 755 O O . PHE A 1 95 ? 18.514 4.681 -7.708 1.00 65.81 95 PHE A O 1
ATOM 762 N N . ALA A 1 96 ? 17.831 3.295 -6.096 1.00 68.25 96 ALA A N 1
ATOM 763 C CA . ALA A 1 96 ? 18.018 2.099 -6.921 1.00 68.25 96 ALA A CA 1
ATOM 764 C C . ALA A 1 96 ? 16.941 1.972 -8.011 1.00 68.25 96 ALA A C 1
ATOM 766 O O . ALA A 1 96 ? 17.219 1.458 -9.089 1.00 68.25 96 ALA A O 1
ATOM 767 N N . LEU A 1 97 ? 15.723 2.461 -7.756 1.00 73.62 97 LEU A N 1
ATOM 768 C CA . LEU A 1 97 ? 14.628 2.467 -8.730 1.00 73.62 97 LEU A CA 1
ATOM 769 C C . LEU A 1 97 ? 14.808 3.547 -9.810 1.00 73.62 97 LEU A C 1
ATOM 771 O O . LEU A 1 97 ? 14.448 3.317 -10.970 1.00 73.62 97 LEU A O 1
ATOM 775 N N . HIS A 1 98 ? 15.382 4.694 -9.436 1.00 69.62 98 HIS A N 1
ATOM 776 C CA . HIS A 1 98 ? 15.660 5.822 -10.334 1.00 69.62 98 HIS A CA 1
ATOM 777 C C . HIS A 1 98 ? 17.102 5.869 -10.856 1.00 69.62 98 HIS A C 1
ATOM 779 O O . HIS A 1 98 ? 17.427 6.748 -11.650 1.00 69.62 98 HIS A O 1
ATOM 785 N N . ALA A 1 99 ? 17.967 4.928 -10.464 1.00 66.19 99 ALA A N 1
ATOM 786 C CA . ALA A 1 99 ? 19.303 4.800 -11.029 1.00 66.19 99 ALA A CA 1
ATOM 787 C C . ALA A 1 99 ? 19.184 4.471 -12.521 1.00 66.19 99 ALA A C 1
ATOM 789 O O . ALA A 1 99 ? 18.927 3.335 -12.917 1.00 66.19 99 ALA A O 1
ATOM 790 N N . VAL A 1 100 ? 19.360 5.496 -13.351 1.00 56.25 100 VAL A N 1
ATOM 791 C CA . VAL A 1 100 ? 19.498 5.357 -14.796 1.00 56.25 100 VAL A CA 1
ATOM 792 C C . VAL A 1 100 ? 20.869 4.741 -15.047 1.00 56.25 100 VAL A C 1
ATOM 794 O O . VAL A 1 100 ? 21.882 5.435 -15.090 1.00 56.25 100 VAL A O 1
ATOM 797 N N . GLU A 1 101 ? 20.932 3.418 -15.167 1.00 58.94 101 GLU A N 1
ATOM 798 C CA . GLU A 1 101 ? 22.095 2.803 -15.795 1.00 58.94 101 GLU A CA 1
ATOM 799 C C . GLU A 1 101 ? 22.087 3.229 -17.268 1.00 58.94 101 GLU A C 1
ATOM 801 O O . GLU A 1 101 ? 21.134 2.927 -17.986 1.00 58.94 101 GLU A O 1
ATOM 806 N N . GLU A 1 102 ? 23.139 3.928 -17.714 1.00 53.28 102 GLU A N 1
ATOM 807 C CA . GLU A 1 102 ? 23.298 4.566 -19.041 1.00 53.28 102 GLU A CA 1
ATOM 808 C C . GLU A 1 102 ? 23.097 3.634 -20.268 1.00 53.28 102 GLU A C 1
ATOM 810 O O . GLU A 1 102 ? 23.302 4.062 -21.397 1.00 53.28 102 GLU A O 1
ATOM 815 N N . ASN A 1 103 ? 22.695 2.368 -20.094 1.00 52.12 103 ASN A N 1
ATOM 816 C CA . ASN A 1 103 ? 22.572 1.359 -21.153 1.00 52.12 103 ASN A CA 1
ATOM 817 C C . ASN A 1 103 ? 21.263 0.537 -21.138 1.00 52.12 103 ASN A C 1
ATOM 819 O O . ASN A 1 103 ? 21.187 -0.480 -21.828 1.00 52.12 103 ASN A O 1
ATOM 823 N N . ASN A 1 104 ? 20.237 0.929 -20.374 1.00 70.44 104 ASN A N 1
ATOM 824 C CA . ASN A 1 104 ? 19.054 0.087 -20.138 1.00 70.44 104 ASN A CA 1
ATOM 825 C C . ASN A 1 104 ? 17.728 0.645 -20.703 1.00 70.44 104 ASN A C 1
ATOM 827 O O . ASN A 1 104 ? 16.668 0.397 -20.134 1.00 70.44 104 ASN A O 1
ATOM 831 N N . GLU A 1 105 ? 17.744 1.303 -21.869 1.00 79.62 105 GLU A N 1
ATOM 832 C CA . GLU A 1 105 ? 16.514 1.763 -22.558 1.00 79.62 105 GLU A CA 1
ATOM 833 C C . GLU A 1 105 ? 15.483 0.631 -22.753 1.00 79.62 105 GLU A C 1
ATOM 835 O O . GLU A 1 105 ? 14.278 0.825 -22.610 1.00 79.62 105 GLU A O 1
ATOM 840 N N . GLU A 1 106 ? 15.952 -0.591 -23.026 1.00 83.00 106 GLU A N 1
ATOM 841 C CA . GLU A 1 106 ? 15.094 -1.776 -23.139 1.00 83.00 106 GLU A CA 1
ATOM 842 C C . GLU A 1 106 ? 14.391 -2.113 -21.811 1.00 83.00 106 GLU A C 1
ATOM 844 O O . GLU A 1 106 ? 13.219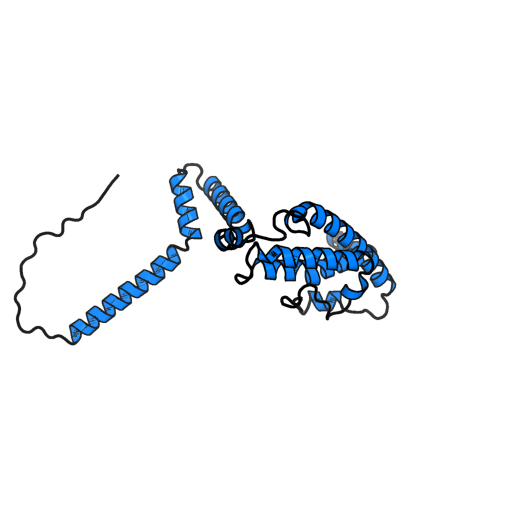 -2.491 -21.806 1.00 83.00 106 GLU A O 1
ATOM 849 N N . LEU A 1 107 ? 15.084 -1.955 -20.678 1.00 83.62 107 LEU A N 1
ATOM 850 C CA . LEU A 1 107 ? 14.514 -2.180 -19.351 1.00 83.62 107 LEU A CA 1
ATOM 851 C C . LEU A 1 107 ? 13.467 -1.116 -19.024 1.00 83.62 107 LEU A C 1
ATOM 853 O O . LEU A 1 107 ? 12.436 -1.456 -18.449 1.00 83.62 107 LEU A O 1
ATOM 857 N N . ASP A 1 108 ? 13.707 0.144 -19.391 1.00 85.25 108 ASP A N 1
ATOM 858 C CA . ASP A 1 108 ? 12.750 1.235 -19.188 1.00 85.25 108 ASP A CA 1
ATOM 859 C C . ASP A 1 108 ? 11.461 0.974 -19.968 1.00 85.25 108 ASP A C 1
ATOM 861 O O . ASP A 1 108 ? 10.381 1.020 -19.386 1.00 85.25 108 ASP A O 1
ATOM 865 N N . VAL A 1 109 ? 11.561 0.574 -21.242 1.00 88.69 109 VAL A N 1
ATOM 866 C CA . VAL A 1 109 ? 10.390 0.207 -22.059 1.00 88.69 109 VAL A CA 1
ATOM 867 C C . VAL A 1 109 ? 9.615 -0.956 -21.435 1.00 88.69 109 VAL A C 1
ATOM 869 O O . VAL A 1 109 ? 8.390 -0.889 -21.319 1.00 88.69 109 VAL A O 1
ATOM 872 N N . LEU A 1 110 ? 10.309 -2.012 -20.997 1.00 89.31 110 LEU A N 1
ATOM 873 C CA . LEU A 1 110 ? 9.671 -3.144 -20.316 1.00 89.31 110 LEU A CA 1
ATOM 874 C C . LEU A 1 110 ? 9.039 -2.728 -18.979 1.00 89.31 110 LEU A C 1
ATOM 876 O O . LEU A 1 110 ? 7.977 -3.235 -18.618 1.00 89.31 110 LEU A O 1
ATOM 880 N N . THR A 1 111 ? 9.668 -1.801 -18.254 1.00 89.38 111 THR A N 1
ATOM 881 C CA . THR A 1 111 ? 9.168 -1.281 -16.974 1.00 89.38 111 THR A CA 1
ATOM 882 C C . THR A 1 111 ? 7.906 -0.456 -17.197 1.00 89.38 111 THR A C 1
ATOM 884 O O . THR A 1 111 ? 6.930 -0.675 -16.490 1.00 89.38 111 THR A O 1
ATOM 887 N N . THR A 1 112 ? 7.878 0.416 -18.208 1.00 90.38 112 THR A N 1
ATOM 888 C CA . THR A 1 112 ? 6.693 1.192 -18.611 1.00 90.38 112 THR A CA 1
ATOM 889 C C . THR A 1 112 ? 5.532 0.268 -18.974 1.00 90.38 112 THR A C 1
ATOM 891 O O . THR A 1 112 ? 4.449 0.396 -18.413 1.00 90.38 112 THR A O 1
ATOM 894 N N . GLN A 1 113 ? 5.766 -0.747 -19.814 1.00 90.44 113 GLN A N 1
ATOM 895 C CA . GLN A 1 113 ? 4.729 -1.723 -20.178 1.00 90.44 113 GLN A CA 1
ATOM 896 C C . GLN A 1 113 ? 4.190 -2.491 -18.962 1.00 90.44 113 GLN A C 1
ATOM 898 O O . GLN A 1 113 ? 2.982 -2.701 -18.828 1.00 90.44 113 GLN A O 1
ATOM 903 N N . ALA A 1 114 ? 5.079 -2.919 -18.060 1.00 90.75 114 ALA A N 1
ATOM 904 C CA . ALA A 1 114 ? 4.681 -3.587 -16.825 1.00 90.75 114 ALA A CA 1
ATOM 905 C C . ALA A 1 114 ? 3.882 -2.647 -15.910 1.00 90.75 114 ALA A C 1
ATOM 907 O O . ALA A 1 114 ? 2.880 -3.058 -15.325 1.00 90.75 114 ALA A O 1
ATOM 908 N N . LEU A 1 115 ? 4.301 -1.386 -15.810 1.00 91.69 115 LEU A N 1
ATOM 909 C CA . LEU A 1 115 ? 3.678 -0.363 -14.983 1.00 91.69 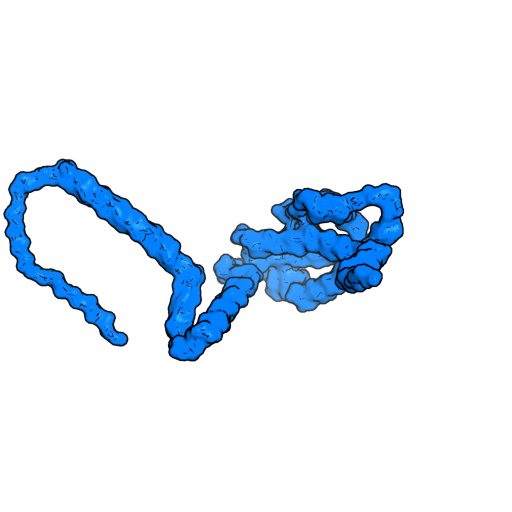115 LEU A CA 1
ATOM 910 C C . LEU A 1 115 ? 2.266 -0.037 -15.475 1.00 91.69 115 LEU A C 1
ATOM 912 O O . LEU A 1 115 ? 1.333 -0.098 -14.681 1.00 91.69 115 LEU A O 1
ATOM 916 N N . GLU A 1 116 ? 2.076 0.198 -16.772 1.00 92.31 116 GLU A N 1
ATOM 917 C CA . GLU A 1 116 ? 0.758 0.414 -17.385 1.00 92.31 116 GLU A CA 1
ATOM 918 C C . GLU A 1 116 ? -0.192 -0.765 -17.128 1.00 92.31 116 GLU A C 1
ATOM 920 O O . GLU A 1 116 ? -1.350 -0.571 -16.748 1.00 92.31 116 GLU A O 1
ATOM 925 N N . LEU A 1 117 ? 0.303 -2.002 -17.260 1.00 93.25 117 LEU A N 1
ATOM 926 C CA . LEU A 1 117 ? -0.482 -3.209 -16.996 1.00 93.25 117 LEU A CA 1
ATOM 927 C C . LEU A 1 117 ? -0.894 -3.314 -15.519 1.00 93.25 117 LEU A C 1
ATOM 929 O O . LEU A 1 117 ? -2.057 -3.592 -15.205 1.00 93.25 117 LEU A O 1
ATOM 933 N N . ILE A 1 118 ? 0.052 -3.084 -14.603 1.00 93.25 118 ILE A N 1
ATOM 934 C CA . ILE A 1 118 ? -0.197 -3.105 -13.158 1.00 93.25 118 ILE A CA 1
ATOM 935 C C . ILE A 1 118 ? -1.195 -2.003 -12.794 1.00 93.25 118 ILE A C 1
ATOM 937 O O . ILE A 1 118 ? -2.200 -2.282 -12.137 1.00 93.25 118 ILE A O 1
ATOM 941 N N . LEU A 1 119 ? -0.990 -0.777 -13.272 1.00 93.44 119 LEU A N 1
ATOM 942 C CA . LEU A 1 119 ? -1.877 0.357 -13.025 1.00 93.44 119 LEU A CA 1
ATOM 943 C C . LEU A 1 119 ? -3.280 0.129 -13.593 1.00 93.44 119 LEU A C 1
ATOM 945 O O . LEU A 1 119 ? -4.259 0.460 -12.926 1.00 93.44 119 LEU A O 1
ATOM 949 N N . ALA A 1 120 ? -3.413 -0.503 -14.762 1.00 93.38 120 ALA A N 1
ATOM 950 C CA . ALA A 1 120 ? -4.715 -0.852 -15.327 1.00 93.38 120 ALA A CA 1
ATOM 951 C C . ALA A 1 120 ? -5.475 -1.837 -14.423 1.00 93.38 120 ALA A C 1
ATOM 953 O O . ALA A 1 120 ? -6.685 -1.698 -14.204 1.00 93.38 120 ALA A O 1
ATOM 954 N N . SER A 1 121 ? -4.762 -2.807 -13.844 1.00 93.12 121 SER A N 1
ATOM 955 C CA . SER A 1 121 ? -5.341 -3.743 -12.877 1.00 93.12 121 SER A CA 1
ATOM 956 C C . SER A 1 121 ? -5.755 -3.044 -11.575 1.00 93.12 121 SER A C 1
ATOM 958 O O . SER A 1 121 ? -6.867 -3.265 -11.087 1.00 93.12 121 SER A O 1
ATOM 960 N N . ILE A 1 122 ? -4.924 -2.129 -11.065 1.00 92.81 122 ILE A N 1
ATOM 961 C CA . ILE A 1 122 ? -5.214 -1.325 -9.871 1.00 92.81 122 ILE A CA 1
ATOM 962 C C . ILE A 1 122 ? -6.428 -0.425 -10.118 1.00 92.81 122 ILE A C 1
ATOM 964 O O . ILE A 1 122 ? -7.327 -0.370 -9.282 1.00 92.81 122 ILE A O 1
ATOM 968 N N . LEU A 1 123 ? -6.518 0.214 -11.286 1.00 93.56 123 LEU A N 1
ATOM 969 C CA . LEU A 1 123 ? -7.647 1.063 -11.660 1.00 93.56 123 LEU A CA 1
ATOM 970 C C . LEU A 1 123 ? -8.969 0.288 -11.657 1.00 93.56 123 LEU A C 1
ATOM 972 O O . LEU A 1 123 ? -9.986 0.800 -11.190 1.00 93.56 123 LEU A O 1
ATOM 976 N N . SER A 1 124 ? -8.960 -0.956 -12.142 1.00 94.06 124 SER A N 1
ATOM 977 C CA . SER A 1 124 ? -10.129 -1.843 -12.087 1.00 94.06 124 SER A CA 1
ATOM 978 C C . SER A 1 124 ? -10.565 -2.120 -10.643 1.00 94.06 124 SER A C 1
ATOM 980 O O . SER A 1 124 ? -11.755 -2.069 -10.320 1.00 94.06 124 SER A O 1
ATOM 982 N N . VAL A 1 125 ? -9.604 -2.347 -9.742 1.00 93.38 125 VAL A N 1
ATOM 983 C CA . VAL A 1 125 ? -9.882 -2.542 -8.314 1.00 93.38 125 VAL A CA 1
ATOM 984 C C . VAL A 1 125 ? -10.421 -1.264 -7.676 1.00 93.38 125 VAL A C 1
ATOM 986 O O . VAL A 1 125 ? -11.431 -1.340 -6.983 1.00 93.38 125 VAL A O 1
ATOM 989 N N . ILE A 1 126 ? -9.816 -0.106 -7.947 1.00 91.81 126 ILE A N 1
ATOM 990 C CA . ILE A 1 126 ? -10.261 1.204 -7.446 1.00 91.81 126 ILE A CA 1
ATOM 991 C C . ILE A 1 126 ? -11.701 1.469 -7.863 1.00 91.81 126 ILE A C 1
ATOM 993 O O . ILE A 1 126 ? -12.549 1.718 -7.013 1.00 91.81 126 ILE A O 1
ATOM 997 N N . LYS A 1 127 ? -12.008 1.322 -9.155 1.00 91.50 127 LYS A N 1
ATOM 998 C CA . LYS A 1 127 ? -13.361 1.528 -9.680 1.00 91.50 127 LYS A CA 1
ATOM 999 C C . LYS A 1 127 ? -14.390 0.611 -9.038 1.00 91.50 127 LYS A C 1
ATOM 1001 O O . LYS A 1 127 ? -15.541 1.001 -8.966 1.00 91.50 127 LYS A O 1
ATOM 1006 N N . ARG A 1 128 ? -14.004 -0.590 -8.595 1.00 92.44 128 ARG A N 1
ATOM 1007 C CA . ARG A 1 128 ? -14.910 -1.549 -7.947 1.00 92.44 128 ARG A CA 1
ATOM 1008 C C . ARG A 1 128 ? -15.038 -1.337 -6.439 1.00 92.44 128 ARG A C 1
ATOM 1010 O O . ARG A 1 128 ? -16.126 -1.513 -5.909 1.00 92.44 128 ARG A O 1
ATOM 1017 N N . GLN A 1 129 ? -13.943 -1.031 -5.749 1.00 89.81 129 GLN A N 1
ATOM 1018 C CA . GLN A 1 129 ? -13.912 -0.927 -4.285 1.00 89.81 129 GLN A CA 1
ATOM 1019 C C . GLN A 1 129 ? -14.301 0.465 -3.788 1.00 89.81 129 GLN A C 1
ATOM 1021 O O . GLN A 1 129 ? -14.861 0.595 -2.708 1.00 8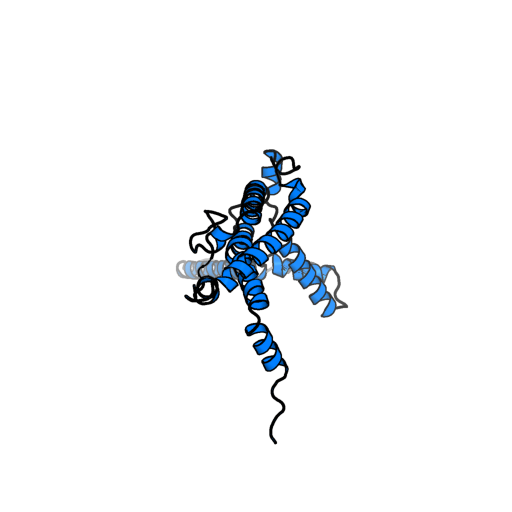9.81 129 GLN A O 1
ATOM 1026 N N . LEU A 1 130 ? -14.023 1.503 -4.578 1.00 89.25 130 LEU A N 1
ATOM 1027 C CA . LEU A 1 130 ? -14.235 2.897 -4.197 1.00 89.25 130 LEU A CA 1
ATOM 1028 C C . LEU A 1 130 ? -15.456 3.520 -4.889 1.00 89.25 130 LEU A C 1
ATOM 1030 O O . LEU A 1 130 ? -15.600 4.736 -4.860 1.00 89.25 130 LEU A O 1
ATOM 1034 N N . VAL A 1 131 ? -16.360 2.712 -5.466 1.00 89.19 131 VAL A N 1
ATOM 1035 C CA . VAL A 1 131 ? -17.583 3.176 -6.166 1.00 89.19 131 VAL A CA 1
ATOM 1036 C C . VAL A 1 131 ? -18.343 4.220 -5.352 1.00 89.19 131 VAL A C 1
ATOM 1038 O O . VAL A 1 131 ? -18.771 5.233 -5.896 1.00 89.19 131 VAL A O 1
ATOM 1041 N N . ASP A 1 132 ? -18.484 3.989 -4.048 1.00 87.31 132 ASP A N 1
ATOM 1042 C CA . ASP A 1 132 ? -19.257 4.866 -3.174 1.00 87.31 132 ASP A CA 1
ATOM 1043 C C . ASP A 1 132 ? -18.557 6.200 -2.874 1.00 87.31 132 ASP A C 1
ATOM 1045 O O . ASP A 1 132 ? -19.231 7.155 -2.500 1.00 87.31 132 ASP A O 1
ATOM 1049 N N . HIS A 1 133 ? -17.238 6.286 -3.050 1.00 85.88 133 HIS A N 1
ATOM 1050 C CA . HIS A 1 133 ? -16.439 7.489 -2.791 1.00 85.88 133 HIS A CA 1
ATOM 1051 C C . HIS A 1 133 ? -16.102 8.292 -4.054 1.00 85.88 133 HIS A C 1
ATOM 1053 O O . HIS A 1 133 ? -15.787 9.475 -3.948 1.00 85.88 133 HIS A O 1
ATOM 1059 N N . LEU A 1 134 ? -16.148 7.664 -5.231 1.00 87.25 134 LEU A N 1
ATOM 1060 C CA . LEU A 1 134 ? -15.921 8.328 -6.517 1.00 87.25 134 LEU A CA 1
ATOM 1061 C C . LEU A 1 134 ? -17.117 9.205 -6.912 1.00 87.25 134 LEU A C 1
ATOM 1063 O O . LEU A 1 134 ? -18.210 9.067 -6.364 1.00 87.25 134 LEU A O 1
ATOM 1067 N N . THR A 1 135 ? -16.930 10.087 -7.898 1.00 84.50 135 THR A N 1
ATOM 1068 C CA . THR A 1 135 ? -17.993 10.978 -8.397 1.00 84.50 135 THR A CA 1
ATOM 1069 C C . THR A 1 135 ? -19.291 10.225 -8.707 1.00 84.50 135 THR A C 1
ATOM 1071 O O . THR A 1 135 ? -19.300 9.302 -9.524 1.00 84.50 135 THR A O 1
ATOM 1074 N N . GLY A 1 136 ? -20.396 10.650 -8.089 1.00 80.62 136 GLY A N 1
ATOM 1075 C CA . GLY A 1 136 ? -21.709 10.000 -8.212 1.00 80.62 136 GLY A CA 1
ATOM 1076 C C . GLY A 1 136 ? -21.961 8.874 -7.200 1.00 80.62 136 GLY A C 1
ATOM 1077 O O . GLY A 1 136 ? -23.065 8.331 -7.159 1.00 80.62 136 GLY A O 1
ATOM 1078 N N . GLY A 1 137 ? -20.967 8.543 -6.375 1.00 84.00 137 GLY A N 1
ATOM 1079 C CA . GLY A 1 137 ? -21.075 7.630 -5.246 1.00 84.00 137 GLY A CA 1
ATOM 1080 C C . GLY A 1 137 ? -21.755 8.261 -4.028 1.00 84.00 137 GLY A C 1
ATOM 1081 O O . GLY A 1 137 ? -21.822 9.482 -3.871 1.00 84.00 137 GLY A O 1
ATOM 1082 N N . LYS A 1 138 ? -22.257 7.407 -3.130 1.00 83.94 138 LYS A N 1
ATOM 1083 C CA . LYS A 1 138 ? -23.034 7.794 -1.939 1.00 83.94 138 LYS A CA 1
ATOM 1084 C C . LYS A 1 138 ? -22.288 8.723 -0.969 1.00 83.94 138 LYS A C 1
ATOM 1086 O O . LYS A 1 138 ? -22.920 9.496 -0.255 1.00 83.94 138 LYS A O 1
ATOM 1091 N N . HIS A 1 139 ? -20.966 8.615 -0.919 1.00 80.88 139 HIS A N 1
ATOM 1092 C CA . HIS A 1 139 ? -20.068 9.327 -0.009 1.00 80.88 139 HIS A CA 1
ATOM 1093 C C . HIS A 1 139 ? -19.189 10.359 -0.730 1.00 80.88 139 HIS A C 1
ATOM 1095 O O . HIS A 1 139 ? -18.256 10.895 -0.133 1.00 80.88 139 HIS A O 1
ATOM 1101 N N . SER A 1 140 ? -19.481 10.645 -2.004 1.00 80.75 140 SER A N 1
ATOM 1102 C CA . SER A 1 140 ? -18.764 11.654 -2.789 1.00 80.75 140 SER A CA 1
ATOM 1103 C C . SER A 1 140 ? -19.019 13.080 -2.293 1.00 80.75 140 SER A C 1
ATOM 1105 O O . SER A 1 140 ? -18.129 13.913 -2.419 1.00 80.75 140 SER A O 1
ATOM 1107 N N . ASP A 1 141 ? -20.213 13.354 -1.757 1.00 81.44 141 ASP A N 1
ATOM 1108 C CA . ASP A 1 141 ? -20.613 14.663 -1.226 1.00 81.44 141 ASP A CA 1
ATOM 1109 C C . ASP A 1 141 ? -21.333 14.470 0.125 1.00 81.44 141 ASP A C 1
ATOM 1111 O O . ASP A 1 141 ? -22.552 14.264 0.172 1.00 81.44 141 ASP A O 1
ATOM 1115 N N . PRO A 1 142 ? -20.578 14.363 1.234 1.00 77.19 142 PRO A N 1
ATOM 1116 C CA . PRO A 1 142 ? -21.151 14.088 2.543 1.00 77.19 142 PRO A CA 1
ATOM 1117 C C . PRO A 1 142 ? -21.904 15.311 3.083 1.00 77.19 142 PRO A C 1
ATOM 1119 O O . PRO A 1 142 ? -21.372 16.413 3.143 1.00 77.19 142 PRO A O 1
ATOM 1122 N N . ASN A 1 143 ? -23.137 15.095 3.548 1.00 82.25 143 ASN A N 1
ATOM 1123 C CA . ASN A 1 143 ? -23.896 16.114 4.278 1.00 82.25 143 ASN A CA 1
ATOM 1124 C C . ASN A 1 143 ? -23.182 16.500 5.593 1.00 82.25 143 ASN A C 1
ATOM 1126 O O . ASN A 1 143 ? -22.518 15.661 6.206 1.00 82.25 143 ASN A O 1
ATOM 1130 N N . GLU A 1 144 ? -23.390 17.726 6.076 1.00 81.44 144 GLU A N 1
ATOM 1131 C CA . GLU A 1 144 ? -22.762 18.259 7.297 1.00 81.44 144 GLU A CA 1
ATOM 1132 C C . GLU A 1 144 ? -23.043 17.373 8.529 1.00 81.44 144 GLU A C 1
ATOM 1134 O O . GLU A 1 144 ? -22.147 17.086 9.325 1.00 81.44 144 GLU A O 1
ATOM 1139 N N . ASP A 1 145 ? -24.251 16.808 8.619 1.00 81.00 145 ASP A N 1
ATOM 1140 C CA . ASP A 1 145 ? -24.623 15.851 9.669 1.00 81.00 145 ASP A CA 1
ATOM 1141 C C . ASP A 1 145 ? -23.779 14.562 9.631 1.00 81.00 145 ASP A C 1
ATOM 1143 O O . ASP A 1 145 ? -23.402 14.015 10.669 1.00 81.00 145 ASP A O 1
ATOM 1147 N N . LEU A 1 146 ? -23.460 14.060 8.430 1.00 79.50 146 LEU A N 1
ATOM 1148 C CA . LEU A 1 146 ? -22.622 12.869 8.261 1.00 79.50 146 LEU A CA 1
ATOM 1149 C C . LEU A 1 146 ? -21.167 13.168 8.608 1.00 79.50 146 LEU A C 1
ATOM 1151 O O . LEU A 1 146 ? -20.497 12.315 9.194 1.00 79.50 146 LEU A O 1
ATOM 1155 N N . MET A 1 147 ? -20.688 14.373 8.296 1.00 79.06 147 MET A N 1
ATOM 1156 C CA . MET A 1 147 ? -19.355 14.810 8.703 1.00 79.06 147 MET A CA 1
ATOM 1157 C C . MET A 1 147 ? -19.234 14.804 10.228 1.00 79.06 147 MET A C 1
ATOM 1159 O O . MET A 1 147 ? -18.325 14.171 10.753 1.00 79.06 147 MET A O 1
ATOM 1163 N N . LEU A 1 148 ? -20.193 15.392 10.952 1.00 80.31 148 LEU A N 1
ATOM 1164 C CA . LEU A 1 148 ? -20.177 15.415 12.422 1.00 80.31 148 LEU A CA 1
ATOM 1165 C C . LEU A 1 148 ? -20.157 14.012 13.046 1.00 80.31 148 LEU A C 1
ATOM 1167 O O . LEU A 1 148 ? -19.385 13.757 13.968 1.00 80.31 148 LEU A O 1
ATOM 1171 N N . ILE A 1 149 ? -20.967 13.082 12.535 1.00 79.94 149 ILE A N 1
ATOM 1172 C CA . ILE A 1 149 ? -21.028 11.710 13.068 1.00 79.94 149 ILE A CA 1
ATOM 1173 C C . ILE A 1 149 ? -19.732 10.937 12.765 1.00 79.94 149 ILE A C 1
ATOM 1175 O O . ILE A 1 149 ? -19.251 10.160 13.592 1.00 79.94 149 ILE A O 1
ATOM 1179 N N . SER A 1 150 ? -19.157 11.147 11.580 1.00 79.00 150 SER A N 1
ATOM 1180 C CA . SER A 1 150 ? -18.007 10.382 11.085 1.00 79.00 150 SER A CA 1
ATOM 1181 C C . SER A 1 150 ? -16.644 10.862 11.597 1.00 79.00 150 SER A C 1
ATOM 1183 O O . SER A 1 150 ? -15.669 10.129 11.446 1.00 79.00 150 SER A O 1
ATOM 1185 N N . GLN A 1 151 ? -16.563 12.014 12.274 1.00 77.12 151 GLN A N 1
ATOM 1186 C CA . GLN A 1 151 ? -15.313 12.536 12.858 1.00 77.12 151 GLN A CA 1
ATOM 1187 C C . GLN A 1 151 ? -14.608 11.547 13.797 1.00 77.12 151 GLN A C 1
ATOM 1189 O O . GLN A 1 151 ? -13.384 11.534 13.881 1.00 77.12 151 GLN A O 1
ATOM 1194 N N . SER A 1 152 ? -15.375 10.721 14.511 1.00 75.50 152 SER A N 1
ATOM 1195 C CA . SER A 1 152 ? -14.838 9.743 15.467 1.00 75.50 152 SER A CA 1
ATOM 1196 C C . SER A 1 152 ? -14.504 8.382 14.845 1.00 75.50 152 SER A C 1
ATOM 1198 O O . SER A 1 152 ? -13.971 7.506 15.529 1.00 75.50 152 SER A O 1
ATOM 1200 N N . VAL A 1 153 ? -14.829 8.178 13.564 1.00 79.31 153 VAL A N 1
ATOM 1201 C CA . VAL A 1 153 ? -14.689 6.883 12.896 1.00 79.31 153 VAL A CA 1
ATOM 1202 C C . VAL A 1 153 ? -13.274 6.750 12.324 1.00 79.31 153 VAL A C 1
ATOM 1204 O O . VAL A 1 153 ? -12.849 7.603 11.541 1.00 79.31 153 VAL A O 1
ATOM 1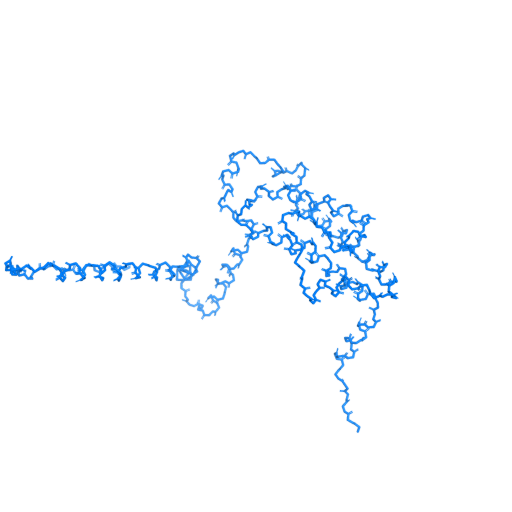207 N N . PRO A 1 154 ? -12.529 5.682 12.664 1.00 76.19 154 PRO A N 1
ATOM 1208 C CA . PRO A 1 154 ? -11.215 5.448 12.082 1.00 76.19 154 PRO A CA 1
ATOM 1209 C C . PRO A 1 154 ? -11.325 5.164 10.578 1.00 76.19 154 PRO A C 1
ATOM 1211 O O . PRO A 1 154 ? -12.253 4.498 10.120 1.00 76.19 154 PRO A O 1
ATOM 1214 N N . LYS A 1 155 ? -10.341 5.635 9.806 1.00 81.88 155 LYS A N 1
ATOM 1215 C CA . LYS A 1 155 ? -10.287 5.453 8.344 1.00 81.88 155 LYS A CA 1
ATOM 1216 C C . LYS A 1 155 ? -10.041 4.011 7.913 1.00 81.88 155 LYS A C 1
ATOM 1218 O O . LYS A 1 155 ? -10.446 3.619 6.823 1.00 81.88 155 LYS A O 1
ATOM 1223 N N . THR A 1 156 ? -9.358 3.237 8.750 1.00 79.81 156 THR A N 1
ATOM 1224 C CA . THR A 1 156 ? -8.998 1.848 8.470 1.00 79.81 156 THR A CA 1
ATOM 1225 C C . THR A 1 156 ? -9.640 0.916 9.489 1.00 79.81 156 THR A C 1
ATOM 1227 O O . THR A 1 156 ? -9.884 1.260 10.647 1.00 79.81 156 THR A O 1
ATOM 1230 N N . ASN A 1 157 ? -9.892 -0.317 9.064 1.00 80.75 157 ASN A N 1
ATOM 1231 C CA . ASN A 1 157 ? -10.360 -1.395 9.930 1.00 80.75 157 ASN A CA 1
ATOM 1232 C C . ASN A 1 157 ? -9.218 -2.051 10.737 1.00 80.75 157 ASN A C 1
ATOM 1234 O O . ASN A 1 157 ? -9.474 -2.997 11.481 1.00 80.75 157 ASN A O 1
ATOM 1238 N N . GLN A 1 158 ? -7.982 -1.555 10.629 1.00 81.50 158 GLN A N 1
ATOM 1239 C CA . GLN A 1 158 ? -6.786 -2.159 11.223 1.00 81.50 158 GLN A CA 1
ATOM 1240 C C . GLN A 1 158 ? -6.898 -2.322 12.744 1.00 81.50 158 GLN A C 1
ATOM 1242 O O . GLN A 1 158 ? -6.462 -3.333 13.296 1.00 81.50 158 GLN A O 1
ATOM 1247 N N . SER A 1 159 ? -7.524 -1.360 13.432 1.00 80.19 159 SER A N 1
ATOM 1248 C CA . SER A 1 159 ? -7.784 -1.468 14.873 1.00 80.19 159 SER A CA 1
ATOM 1249 C C . SER A 1 159 ? -8.661 -2.684 15.191 1.00 80.19 159 SER A C 1
ATOM 1251 O O . SER A 1 159 ? -8.337 -3.476 16.076 1.00 80.19 159 SER A O 1
ATOM 1253 N N . ASN A 1 160 ? -9.718 -2.903 14.407 1.00 82.00 160 ASN A N 1
ATOM 1254 C CA . ASN A 1 160 ? -10.604 -4.050 14.583 1.00 82.00 160 ASN A CA 1
ATOM 1255 C C . ASN A 1 160 ? -9.877 -5.366 14.281 1.00 82.00 160 ASN A C 1
ATOM 1257 O O . ASN A 1 160 ? -9.995 -6.316 15.052 1.00 82.00 160 ASN A O 1
ATOM 1261 N N . GLU A 1 161 ? -9.095 -5.423 13.202 1.00 86.38 161 GLU A N 1
ATOM 1262 C CA . GLU A 1 161 ? -8.309 -6.612 12.847 1.00 86.38 161 GLU A CA 1
ATOM 1263 C C . GLU A 1 161 ? -7.283 -6.967 13.928 1.00 86.38 161 GLU A C 1
ATOM 1265 O O . GLU A 1 161 ? -7.179 -8.129 14.326 1.00 86.38 161 GLU A O 1
ATOM 1270 N N . SER A 1 162 ? -6.585 -5.965 14.469 1.00 86.75 162 SER A N 1
ATOM 1271 C CA . SER A 1 162 ? -5.668 -6.137 15.599 1.00 86.75 162 SER A CA 1
ATOM 1272 C C . SER A 1 162 ? -6.389 -6.716 16.818 1.00 86.75 162 SER A C 1
ATOM 1274 O O . SER A 1 162 ? -5.913 -7.682 17.418 1.00 86.75 162 SER A O 1
ATOM 1276 N N . ASN A 1 163 ? -7.581 -6.204 17.142 1.00 86.38 163 ASN A N 1
ATOM 1277 C CA . ASN A 1 163 ? -8.388 -6.691 18.264 1.00 86.38 163 ASN A CA 1
ATOM 1278 C C . ASN A 1 163 ? -8.805 -8.152 18.077 1.00 86.38 163 ASN A C 1
ATOM 1280 O O . ASN A 1 163 ? -8.689 -8.953 19.007 1.00 86.38 163 ASN A O 1
ATOM 1284 N N . PHE A 1 164 ? -9.233 -8.529 16.870 1.00 88.06 164 PHE A N 1
ATOM 1285 C CA . PHE A 1 164 ? -9.552 -9.921 16.549 1.00 88.06 164 PHE A CA 1
ATOM 1286 C C . PHE A 1 164 ? -8.320 -10.826 16.609 1.00 88.06 164 PHE A C 1
ATOM 1288 O O . PHE A 1 164 ? -8.407 -11.934 17.140 1.00 88.06 164 PHE A O 1
ATOM 1295 N N . GLY A 1 165 ? -7.166 -10.355 16.134 1.00 88.88 165 GLY A N 1
ATOM 1296 C CA . GLY A 1 165 ? -5.902 -11.084 16.233 1.00 88.88 165 GLY A CA 1
ATOM 1297 C C . GLY A 1 165 ? -5.475 -11.319 17.685 1.00 88.88 165 GLY A C 1
ATOM 1298 O O . GLY A 1 165 ? -5.079 -12.430 18.047 1.00 88.88 165 GLY A O 1
ATOM 1299 N N . GLN A 1 166 ? -5.609 -10.305 18.544 1.00 88.12 166 GLN A N 1
ATOM 1300 C CA . GLN A 1 166 ? -5.362 -10.434 19.982 1.00 88.12 166 GLN A CA 1
ATOM 1301 C C . GLN A 1 166 ? -6.327 -11.429 20.630 1.00 88.12 166 GLN A C 1
ATOM 1303 O O . GLN A 1 166 ? -5.890 -12.301 21.383 1.00 88.12 166 GLN A O 1
ATOM 1308 N N . LEU A 1 167 ? -7.619 -11.345 20.308 1.00 89.75 167 LEU A N 1
ATOM 1309 C CA . LEU A 1 167 ? -8.636 -12.254 20.826 1.00 89.75 167 LEU A CA 1
ATOM 1310 C C . LEU A 1 167 ? -8.351 -13.707 20.429 1.00 89.75 167 LEU A C 1
ATOM 1312 O O . LEU A 1 167 ? -8.352 -14.584 21.295 1.00 89.75 167 LEU A O 1
ATOM 1316 N N . ASP A 1 168 ? -8.061 -13.970 19.151 1.00 91.25 168 ASP A N 1
ATOM 1317 C CA . ASP A 1 168 ? -7.738 -15.317 18.665 1.00 91.25 168 ASP A CA 1
ATOM 1318 C C . ASP A 1 168 ? -6.477 -15.859 19.349 1.00 91.25 168 ASP A C 1
ATOM 1320 O O . ASP A 1 168 ? -6.455 -16.984 19.856 1.00 91.25 168 ASP A O 1
ATOM 1324 N N . ARG A 1 169 ? -5.443 -15.019 19.477 1.00 90.94 169 ARG A N 1
ATOM 1325 C CA . ARG A 1 169 ? -4.223 -15.367 20.207 1.00 90.94 169 ARG A CA 1
ATOM 1326 C C . ARG A 1 169 ? -4.524 -15.741 21.660 1.00 90.94 169 ARG A C 1
ATOM 1328 O O . ARG A 1 169 ? -4.109 -16.813 22.103 1.00 90.94 169 ARG A O 1
ATOM 1335 N N . ILE A 1 170 ? -5.236 -14.897 22.409 1.00 89.19 170 ILE A N 1
ATOM 1336 C CA . ILE A 1 170 ? -5.549 -15.144 23.826 1.00 89.19 170 ILE A CA 1
ATOM 1337 C C . ILE A 1 170 ? -6.372 -16.425 23.974 1.00 89.19 170 ILE A C 1
ATOM 1339 O O . ILE A 1 170 ? -6.076 -17.235 24.851 1.00 89.19 170 ILE A O 1
ATOM 1343 N N . LYS A 1 171 ? -7.344 -16.655 23.088 1.00 88.94 171 LYS A N 1
ATOM 1344 C CA . LYS A 1 171 ? -8.180 -17.859 23.102 1.00 88.94 171 LYS A CA 1
ATOM 1345 C C . LYS A 1 171 ? -7.370 -19.136 22.860 1.00 88.94 171 LYS A C 1
ATOM 1347 O O . LYS A 1 171 ? -7.630 -20.145 23.508 1.00 88.94 171 LYS A O 1
ATOM 1352 N N . ARG A 1 172 ? -6.352 -19.093 21.992 1.00 91.50 172 ARG A N 1
ATOM 1353 C CA . ARG A 1 172 ? -5.422 -20.220 21.779 1.00 91.50 172 ARG A CA 1
ATOM 1354 C C . ARG A 1 172 ? -4.526 -20.483 22.992 1.00 91.50 172 ARG A C 1
ATOM 1356 O O . ARG A 1 172 ? -4.296 -21.639 23.329 1.00 91.50 172 ARG A O 1
ATOM 1363 N N . PHE A 1 173 ? -4.032 -19.436 23.655 1.00 90.88 173 PHE A N 1
ATOM 1364 C CA . PHE A 1 173 ? -3.174 -19.580 24.841 1.00 90.88 173 PHE A CA 1
ATOM 1365 C C . PHE A 1 173 ? -3.947 -19.948 26.114 1.00 90.88 173 PHE A C 1
ATOM 1367 O O . PHE A 1 173 ? -3.405 -20.620 26.989 1.00 90.88 173 PHE A O 1
ATOM 1374 N N . LYS A 1 174 ? -5.201 -19.503 26.237 1.00 90.94 174 LYS A N 1
ATOM 1375 C CA . LYS A 1 174 ? -6.060 -19.710 27.408 1.00 90.94 174 LYS A CA 1
ATOM 1376 C C . LYS A 1 174 ? -7.451 -20.200 26.974 1.00 90.94 174 LYS A C 1
ATOM 1378 O O . LYS A 1 174 ? -8.427 -19.466 27.121 1.00 90.94 174 LYS A O 1
ATOM 1383 N N . PRO A 1 175 ? -7.582 -21.446 26.486 1.00 88.19 175 PRO A N 1
ATOM 1384 C CA . PRO A 1 175 ? -8.851 -21.954 25.954 1.00 88.19 175 PRO A CA 1
ATOM 1385 C C . PRO A 1 175 ? -9.966 -22.052 27.005 1.00 88.19 175 PRO A C 1
ATOM 1387 O O . PRO A 1 175 ? -11.140 -21.999 26.657 1.00 88.19 175 PRO A O 1
ATOM 1390 N N . ASN A 1 176 ? -9.601 -22.156 28.287 1.00 92.31 176 ASN A N 1
ATOM 1391 C CA . ASN A 1 176 ? -10.544 -22.232 29.406 1.00 92.31 176 ASN A CA 1
ATOM 1392 C C . ASN A 1 176 ? -10.890 -20.857 30.008 1.00 92.31 176 ASN A C 1
ATOM 1394 O O . ASN A 1 176 ? -11.624 -20.798 30.992 1.00 92.31 176 ASN A O 1
ATOM 1398 N N . ALA A 1 177 ? -10.333 -19.758 29.484 1.00 90.44 177 ALA A N 1
ATOM 1399 C CA . ALA A 1 177 ? -10.684 -18.424 29.957 1.00 90.44 177 ALA A CA 1
ATOM 1400 C C . ALA A 1 177 ? -12.114 -18.067 29.536 1.00 90.44 177 ALA A C 1
ATOM 1402 O O . ALA A 1 177 ? -12.540 -18.349 28.416 1.00 90.44 177 ALA A O 1
ATOM 1403 N N . THR A 1 178 ? -12.851 -17.419 30.434 1.00 92.50 178 THR A N 1
ATOM 1404 C CA . THR A 1 178 ? -14.188 -16.910 30.127 1.00 92.50 178 THR A CA 1
ATOM 1405 C C . THR A 1 178 ? -14.100 -15.745 29.143 1.00 92.50 178 THR A C 1
ATOM 1407 O O . THR A 1 178 ? -13.121 -14.995 29.137 1.00 92.50 178 THR A O 1
ATOM 1410 N N . THR A 1 179 ? -15.140 -15.552 28.330 1.00 89.19 179 THR A N 1
ATOM 1411 C CA . THR A 1 179 ? -15.198 -14.455 27.350 1.00 89.19 179 THR A CA 1
ATOM 1412 C C . THR A 1 179 ? -14.982 -13.091 28.010 1.00 89.19 179 THR A C 1
ATOM 1414 O O . THR A 1 179 ? -14.151 -12.325 27.540 1.00 89.19 179 THR A O 1
ATOM 1417 N N . ALA A 1 180 ? -15.611 -12.848 29.166 1.00 90.62 180 ALA A N 1
ATOM 1418 C CA . ALA A 1 180 ? -15.445 -11.608 29.928 1.00 90.62 180 ALA A CA 1
ATOM 1419 C C . ALA A 1 180 ? -13.985 -11.348 30.349 1.00 90.62 180 ALA A C 1
ATOM 1421 O O . ALA A 1 180 ? -13.525 -10.209 30.343 1.00 90.62 180 ALA A O 1
ATOM 1422 N N . HIS A 1 181 ? -13.225 -12.399 30.684 1.00 89.19 181 HIS A N 1
ATOM 1423 C CA . HIS A 1 181 ? -11.806 -12.254 31.011 1.00 89.19 181 HIS A CA 1
ATOM 1424 C C . HIS A 1 181 ? -10.981 -11.858 29.780 1.00 89.19 181 HIS A C 1
ATOM 1426 O O . HIS A 1 181 ? -10.112 -10.995 29.870 1.00 89.19 181 HIS A O 1
ATOM 1432 N N . ILE A 1 182 ? -11.258 -12.472 28.628 1.00 88.56 182 ILE A N 1
ATOM 1433 C CA . ILE A 1 182 ? -10.564 -12.172 27.370 1.00 88.56 182 ILE A CA 1
ATOM 1434 C C . ILE A 1 182 ? -10.882 -10.743 26.912 1.00 88.56 182 ILE A C 1
ATOM 1436 O O . ILE A 1 182 ? -9.966 -9.998 26.574 1.00 88.56 182 ILE A O 1
ATOM 1440 N N . GLU A 1 183 ? -12.153 -10.344 26.957 1.00 88.31 183 GLU A N 1
ATOM 1441 C CA . GLU A 1 183 ? -12.595 -8.979 26.653 1.00 88.31 183 GLU A CA 1
ATOM 1442 C C . GLU A 1 183 ? -11.919 -7.958 27.570 1.00 88.31 183 GLU A C 1
ATOM 1444 O O . GLU A 1 183 ? -11.369 -6.972 27.083 1.00 88.31 183 GLU A O 1
ATOM 1449 N N . GLY A 1 184 ? -11.869 -8.229 28.879 1.00 90.00 184 GLY A N 1
ATOM 1450 C CA . GLY A 1 184 ? -11.171 -7.378 29.840 1.00 90.00 184 GLY A CA 1
ATOM 1451 C C . GLY A 1 184 ? -9.685 -7.209 29.515 1.00 90.00 184 GLY A C 1
ATOM 1452 O O . GLY A 1 184 ? -9.165 -6.098 29.593 1.00 90.00 184 GLY A O 1
ATOM 1453 N N . MET A 1 185 ? -9.004 -8.278 29.086 1.00 87.25 185 MET A N 1
ATOM 1454 C CA . MET A 1 185 ? -7.603 -8.198 28.656 1.00 87.25 185 MET A CA 1
ATOM 1455 C C . MET A 1 185 ? -7.427 -7.340 27.396 1.00 87.25 185 MET A C 1
ATOM 1457 O O . MET A 1 185 ? -6.521 -6.512 27.353 1.00 87.25 185 MET A O 1
ATOM 1461 N N . VAL A 1 186 ? -8.283 -7.517 26.386 1.00 87.50 186 VAL A N 1
ATOM 1462 C CA . VAL A 1 186 ? -8.222 -6.733 25.139 1.00 87.50 186 VAL A CA 1
ATOM 1463 C C . VAL A 1 186 ? -8.504 -5.253 25.416 1.00 87.50 186 VAL A C 1
ATOM 1465 O O . VAL A 1 186 ? -7.762 -4.388 24.956 1.00 87.50 186 VAL A O 1
ATOM 1468 N N . LEU A 1 187 ? -9.524 -4.949 26.225 1.00 87.94 187 LEU A N 1
ATOM 1469 C CA . LEU A 1 187 ? -9.858 -3.579 26.623 1.00 87.94 187 LEU A CA 1
ATOM 1470 C C . LEU A 1 187 ? -8.726 -2.916 27.409 1.00 87.94 187 LEU A C 1
ATOM 1472 O O . LEU A 1 187 ? -8.407 -1.761 27.144 1.00 87.94 187 LEU A O 1
ATOM 1476 N N . TYR A 1 188 ? -8.098 -3.641 28.336 1.00 86.00 188 TYR A N 1
ATOM 1477 C CA . TYR A 1 188 ? -6.982 -3.123 29.128 1.00 86.00 188 TYR A CA 1
ATOM 1478 C C . TYR A 1 188 ? -5.803 -2.680 28.246 1.00 86.00 188 TYR A C 1
ATOM 1480 O O . TYR A 1 188 ? -5.226 -1.615 28.466 1.00 86.00 188 TYR A O 1
ATOM 1488 N N . VAL A 1 189 ? -5.476 -3.475 27.221 1.00 84.81 189 VAL A N 1
ATOM 1489 C CA . VAL A 1 189 ? -4.407 -3.161 26.261 1.00 84.81 189 VAL A CA 1
ATOM 1490 C C . VAL A 1 189 ? -4.803 -1.990 25.362 1.00 84.81 189 VAL A C 1
ATOM 1492 O O . VAL A 1 189 ? -4.044 -1.033 25.226 1.00 84.81 189 VAL A O 1
ATOM 1495 N N . ASN A 1 190 ? -6.000 -2.028 24.777 1.00 84.94 190 ASN A N 1
ATOM 1496 C CA . ASN A 1 190 ? -6.432 -1.020 23.807 1.00 84.94 190 ASN A CA 1
ATOM 1497 C C . ASN A 1 190 ? -6.663 0.357 24.425 1.00 84.94 190 ASN A C 1
ATOM 1499 O O . ASN A 1 190 ? -6.328 1.368 23.812 1.00 84.94 190 ASN A O 1
ATOM 1503 N N . ASN A 1 191 ? -7.181 0.403 25.652 1.00 86.38 191 ASN A N 1
ATOM 1504 C CA . ASN A 1 191 ? -7.371 1.652 26.384 1.00 86.38 191 ASN A CA 1
ATOM 1505 C C . ASN A 1 191 ? -6.070 2.162 27.018 1.00 86.38 191 ASN A C 1
ATOM 1507 O O . ASN A 1 191 ? -6.113 3.162 27.732 1.00 86.38 191 ASN A O 1
ATOM 1511 N N . LYS A 1 192 ? -4.935 1.469 26.811 1.00 84.25 192 LYS A N 1
ATOM 1512 C CA . LYS A 1 192 ? -3.641 1.769 27.443 1.00 84.25 192 LYS A CA 1
ATOM 1513 C C . LYS A 1 192 ? -3.790 1.996 28.946 1.00 84.25 192 LYS A C 1
ATOM 1515 O O . LYS A 1 192 ? -3.258 2.946 29.516 1.00 84.25 192 LYS A O 1
ATOM 1520 N N . THR A 1 193 ? -4.581 1.140 29.593 1.00 84.62 193 THR A N 1
ATOM 1521 C CA . THR A 1 193 ? -4.946 1.335 30.998 1.00 84.62 193 THR A CA 1
ATOM 1522 C C . THR A 1 193 ? -3.715 1.263 31.903 1.00 84.62 193 THR A C 1
ATOM 1524 O O . THR A 1 193 ? -3.692 1.954 32.914 1.00 84.62 193 THR A O 1
ATOM 1527 N N . SER A 1 194 ? -2.674 0.509 31.526 1.00 83.56 194 SER A N 1
ATOM 1528 C CA . SER A 1 194 ? -1.364 0.539 32.195 1.00 83.56 194 SER A CA 1
ATOM 1529 C C . SER A 1 194 ? -0.748 1.935 32.192 1.00 83.56 194 SER A C 1
ATOM 1531 O O . SER A 1 194 ? -0.429 2.458 33.250 1.00 83.56 194 SER A O 1
ATOM 1533 N N . ASP A 1 195 ? -0.662 2.568 31.023 1.00 86.81 195 ASP A N 1
ATOM 1534 C CA . ASP A 1 195 ? -0.005 3.865 30.845 1.00 86.81 195 ASP A CA 1
ATOM 1535 C C . ASP A 1 195 ? -0.775 4.964 31.595 1.00 86.81 195 ASP A C 1
ATOM 1537 O O . ASP A 1 195 ? -0.195 5.862 32.214 1.00 86.81 195 ASP A O 1
ATOM 1541 N N . TRP A 1 196 ? -2.109 4.874 31.579 1.00 86.19 196 TRP A N 1
ATOM 1542 C CA . TRP A 1 196 ? -2.967 5.753 32.367 1.00 86.19 196 TRP A CA 1
ATOM 1543 C C . TRP A 1 196 ? -2.749 5.554 33.872 1.00 86.19 196 TRP A C 1
ATOM 1545 O O . TRP A 1 196 ? -2.564 6.536 34.590 1.00 86.19 196 TRP A O 1
ATOM 1555 N N . LEU A 1 197 ? -2.711 4.304 34.349 1.00 80.19 197 LEU A N 1
ATOM 1556 C CA . LEU A 1 197 ? -2.432 3.995 35.755 1.00 80.19 197 LEU A CA 1
ATOM 1557 C C . LEU A 1 197 ? -1.045 4.493 36.177 1.00 80.19 197 LEU A C 1
ATOM 1559 O O . LEU A 1 197 ? -0.928 5.092 37.242 1.00 80.19 197 LEU A O 1
ATOM 1563 N N . ASP A 1 198 ? -0.026 4.331 35.334 1.00 83.12 198 ASP A N 1
ATOM 1564 C CA . ASP A 1 198 ? 1.329 4.828 35.591 1.00 83.12 198 ASP A CA 1
ATOM 1565 C C . ASP A 1 198 ? 1.349 6.361 35.712 1.00 83.12 198 ASP A C 1
ATOM 1567 O O . ASP A 1 198 ? 2.025 6.924 36.577 1.00 83.12 198 ASP A O 1
ATOM 1571 N N . THR A 1 199 ? 0.546 7.055 34.901 1.00 80.00 199 THR A N 1
ATOM 1572 C CA . THR A 1 199 ? 0.376 8.514 34.991 1.00 80.00 199 THR A CA 1
ATOM 1573 C C . THR A 1 199 ? -0.297 8.921 36.307 1.00 80.00 199 THR A C 1
ATOM 1575 O O . THR A 1 199 ? 0.158 9.848 36.977 1.00 80.00 199 THR A O 1
ATOM 1578 N N . GLN A 1 200 ? -1.339 8.197 36.723 1.00 76.50 200 GLN A N 1
ATOM 1579 C CA . GLN A 1 200 ? -2.058 8.460 37.973 1.00 76.50 200 GLN A CA 1
ATOM 1580 C C . GLN A 1 200 ? -1.230 8.122 39.223 1.00 76.50 200 GLN A C 1
ATOM 1582 O O . GLN A 1 200 ? -1.297 8.844 40.218 1.00 76.50 200 GLN A O 1
ATOM 1587 N N . CYS A 1 201 ? -0.409 7.069 39.186 1.00 63.38 201 CYS A N 1
ATOM 1588 C CA . CYS A 1 201 ? 0.526 6.739 40.264 1.00 63.38 201 CYS A CA 1
ATOM 1589 C C . CYS A 1 201 ? 1.576 7.839 40.453 1.00 63.38 201 CYS A C 1
ATOM 1591 O O . CYS A 1 201 ? 1.856 8.220 41.588 1.00 63.38 201 CYS A O 1
ATOM 1593 N N . ASN A 1 202 ? 2.089 8.413 39.361 1.00 62.25 202 ASN A N 1
ATOM 1594 C CA . ASN A 1 202 ? 2.997 9.554 39.435 1.00 62.25 202 ASN A CA 1
ATOM 1595 C C . ASN A 1 202 ? 2.315 10.792 40.038 1.00 62.25 202 ASN A C 1
ATOM 1597 O O . ASN A 1 202 ? 2.902 11.443 40.898 1.00 62.25 202 ASN A O 1
ATOM 1601 N N . GLU A 1 203 ? 1.073 11.107 39.659 1.00 58.78 203 GLU A N 1
ATOM 1602 C CA . GLU A 1 203 ? 0.319 12.228 40.244 1.00 58.78 203 GLU A CA 1
ATOM 1603 C C . GLU A 1 203 ? -0.006 12.014 41.728 1.00 58.78 203 GLU A C 1
ATOM 1605 O O . GLU A 1 203 ? 0.139 12.941 42.525 1.00 58.78 203 GLU A O 1
ATOM 1610 N N . ALA A 1 204 ? -0.383 10.798 42.132 1.00 60.00 204 ALA A N 1
ATOM 1611 C CA . ALA A 1 204 ? -0.645 10.458 43.528 1.00 60.00 204 ALA A CA 1
ATOM 1612 C C . ALA A 1 204 ? 0.628 10.523 44.391 1.00 60.00 204 ALA A C 1
ATOM 1614 O O . ALA A 1 204 ? 0.584 11.058 45.502 1.00 60.00 204 ALA A O 1
ATOM 1615 N N . ASP A 1 205 ? 1.771 10.065 43.874 1.00 59.62 205 ASP A N 1
ATOM 1616 C CA . ASP A 1 205 ? 3.071 10.168 44.547 1.00 59.62 205 ASP A CA 1
ATOM 1617 C C . ASP A 1 205 ? 3.595 11.611 44.594 1.00 59.62 205 ASP A C 1
ATOM 1619 O O . ASP A 1 205 ? 4.196 12.023 45.590 1.00 59.62 205 ASP A O 1
ATOM 1623 N N . ILE A 1 206 ? 3.351 12.414 43.552 1.00 60.16 206 ILE A N 1
ATOM 1624 C CA . ILE A 1 206 ? 3.661 13.853 43.533 1.00 60.16 206 ILE A CA 1
ATOM 1625 C C . ILE A 1 206 ? 2.779 14.592 44.546 1.00 60.16 206 ILE A C 1
ATOM 1627 O O . ILE A 1 206 ? 3.296 15.371 45.347 1.00 60.16 206 ILE A O 1
ATOM 1631 N N . MET A 1 207 ? 1.475 14.308 44.586 1.00 58.47 207 MET A N 1
ATOM 1632 C CA . MET A 1 207 ? 0.546 14.875 45.566 1.00 58.47 207 MET A CA 1
ATOM 1633 C C . MET A 1 207 ? 0.902 14.455 46.995 1.00 58.47 207 MET A C 1
ATOM 1635 O O . MET A 1 207 ? 0.902 15.298 47.891 1.00 58.47 207 MET A O 1
ATOM 1639 N N . GLN A 1 208 ? 1.290 13.197 47.231 1.00 60.97 208 GLN A N 1
ATOM 1640 C CA . GLN A 1 208 ? 1.800 12.777 48.538 1.00 60.97 208 GLN A CA 1
ATOM 1641 C C . GLN A 1 208 ? 3.108 13.483 48.898 1.00 60.97 208 GLN A C 1
ATOM 1643 O O . GLN A 1 208 ? 3.245 13.937 50.033 1.00 60.97 208 GLN A O 1
ATOM 1648 N N . LYS A 1 209 ? 4.051 13.655 47.965 1.00 60.31 209 LYS A N 1
ATOM 1649 C CA . LYS A 1 209 ? 5.289 14.413 48.215 1.00 60.31 209 LYS A CA 1
ATOM 1650 C C . LYS A 1 209 ? 5.009 15.879 48.545 1.00 60.31 209 LYS A C 1
ATOM 1652 O O . LYS A 1 209 ? 5.576 16.363 49.517 1.00 60.31 209 LYS A O 1
ATOM 1657 N N . ILE A 1 210 ? 4.086 16.538 47.839 1.00 58.47 210 ILE A N 1
ATOM 1658 C CA . ILE A 1 210 ? 3.641 17.917 48.121 1.00 58.47 210 ILE A CA 1
ATOM 1659 C C . ILE A 1 210 ? 2.948 18.009 49.490 1.00 58.47 210 ILE A C 1
ATOM 1661 O O . ILE A 1 210 ? 3.192 18.942 50.257 1.00 58.47 210 ILE A O 1
ATOM 1665 N N . LEU A 1 211 ? 2.116 17.029 49.849 1.00 55.72 211 LEU A N 1
ATOM 1666 C CA . LEU A 1 211 ? 1.480 16.946 51.170 1.00 55.72 211 LEU A CA 1
ATOM 1667 C C . LEU A 1 211 ? 2.495 16.662 52.287 1.00 55.72 211 LEU A C 1
ATOM 1669 O O . LEU A 1 211 ? 2.306 17.096 53.419 1.00 55.72 211 LEU A O 1
ATOM 1673 N N . THR A 1 212 ? 3.580 15.949 51.992 1.00 58.00 212 THR A N 1
ATOM 1674 C CA . THR A 1 212 ? 4.624 15.625 52.976 1.00 58.00 212 THR A CA 1
ATOM 1675 C C . THR A 1 212 ? 5.610 16.782 53.145 1.00 58.00 212 THR A C 1
ATOM 1677 O O . THR A 1 212 ? 6.020 17.063 54.269 1.00 58.00 212 THR A O 1
ATOM 1680 N N . SER A 1 213 ? 5.923 17.516 52.072 1.00 52.19 213 SER A N 1
ATOM 1681 C CA . SER A 1 213 ? 6.718 18.747 52.132 1.00 52.19 213 SER A CA 1
ATOM 1682 C C . SER A 1 213 ? 5.942 19.900 52.773 1.00 52.19 213 SER A C 1
ATOM 1684 O O . SER A 1 213 ? 6.490 20.604 53.611 1.00 52.19 213 SER A O 1
ATOM 1686 N N . SER A 1 214 ? 4.640 20.043 52.499 1.00 49.47 214 SER A N 1
ATOM 1687 C CA . SER A 1 214 ? 3.798 21.044 53.184 1.00 49.47 214 SER A CA 1
ATOM 1688 C C . SER A 1 214 ? 3.551 20.722 54.666 1.00 49.47 214 SER A C 1
ATOM 1690 O O . SER A 1 214 ? 3.349 21.634 55.465 1.00 49.47 214 SER A O 1
ATOM 1692 N N . LYS A 1 215 ? 3.638 19.447 55.075 1.00 49.41 215 LYS A N 1
ATOM 1693 C CA . LYS A 1 215 ? 3.648 19.042 56.494 1.00 49.41 215 LYS A CA 1
ATOM 1694 C C . LYS A 1 215 ? 4.976 19.324 57.208 1.00 49.41 215 LYS A C 1
ATOM 1696 O O . LYS A 1 215 ? 4.974 19.380 58.433 1.00 49.41 215 LYS A O 1
ATOM 1701 N N . GLN A 1 216 ? 6.091 19.508 56.493 1.00 50.88 216 GLN A N 1
ATOM 1702 C CA . GLN A 1 216 ? 7.364 19.918 57.107 1.00 50.88 216 GLN A CA 1
ATOM 1703 C C . GLN A 1 216 ? 7.392 21.415 57.463 1.00 50.88 216 GLN A C 1
ATOM 1705 O O . GLN A 1 216 ? 8.050 21.781 58.436 1.00 50.88 216 GLN A O 1
ATOM 1710 N N . ASP A 1 217 ? 6.616 22.249 56.763 1.00 42.59 217 ASP A N 1
ATOM 1711 C CA . ASP A 1 217 ? 6.504 23.691 57.039 1.00 42.59 217 ASP A CA 1
ATOM 1712 C C . ASP A 1 217 ? 5.430 24.049 58.083 1.00 42.59 217 ASP A C 1
ATOM 1714 O O . ASP A 1 217 ? 5.386 25.175 58.582 1.00 42.59 217 ASP A O 1
ATOM 1718 N N . PHE A 1 218 ? 4.587 23.093 58.479 1.00 36.69 218 PHE A N 1
ATOM 1719 C CA . PHE A 1 218 ? 3.562 23.296 59.500 1.00 36.69 218 PHE A CA 1
ATOM 1720 C C . PHE A 1 218 ? 3.940 22.537 60.776 1.00 36.69 218 PHE A C 1
ATOM 1722 O O . PHE A 1 218 ? 3.620 21.362 60.918 1.00 36.69 218 PHE A O 1
ATOM 1729 N N . LYS A 1 219 ? 4.619 23.200 61.724 1.00 41.81 219 LYS A N 1
ATOM 1730 C CA . LYS A 1 219 ? 4.748 22.707 63.109 1.00 41.81 219 LYS A CA 1
ATOM 1731 C C . LYS A 1 219 ? 3.406 22.896 63.825 1.00 41.81 219 LYS A C 1
ATOM 1733 O O . LYS A 1 219 ? 3.089 24.033 64.173 1.00 41.81 219 LYS A O 1
ATOM 1738 N N . PRO A 1 220 ? 2.631 21.840 64.124 1.00 36.72 220 PRO A N 1
ATOM 1739 C CA . PRO A 1 220 ? 1.465 21.961 64.971 1.00 36.72 220 PRO A CA 1
ATOM 1740 C C . PRO A 1 220 ? 1.931 21.666 66.398 1.00 36.72 220 PRO A C 1
ATOM 1742 O O . PRO A 1 220 ? 1.801 20.553 66.907 1.00 36.72 220 PRO A O 1
ATOM 1745 N N . GLU A 1 221 ? 2.524 22.664 67.052 1.00 40.97 221 GLU A N 1
ATOM 1746 C CA . GLU A 1 221 ? 2.447 22.696 68.507 1.00 40.97 221 GLU A CA 1
ATOM 1747 C C . GLU A 1 221 ? 0.975 22.924 68.861 1.00 40.97 221 GLU A C 1
ATOM 1749 O O . GLU A 1 221 ? 0.369 23.911 68.452 1.00 40.97 221 GLU A O 1
ATOM 1754 N N . SER A 1 222 ? 0.417 21.976 69.614 1.00 45.56 222 SER A N 1
ATOM 1755 C CA . SER A 1 222 ? -0.977 21.870 70.059 1.00 45.56 222 SER A CA 1
ATOM 1756 C C . SER A 1 222 ? -1.979 21.323 69.030 1.00 45.56 222 SER A C 1
ATOM 1758 O O . SER A 1 222 ? -2.530 22.044 68.213 1.00 45.56 222 SER A O 1
ATOM 1760 N N . LEU A 1 223 ? -2.267 20.020 69.131 1.00 34.88 223 LEU A N 1
ATOM 1761 C CA . LEU A 1 223 ? -3.619 19.456 69.287 1.00 34.88 223 LEU A CA 1
ATOM 1762 C C . LEU A 1 223 ? -3.499 17.937 69.525 1.00 34.88 223 LEU A C 1
ATOM 1764 O O . LEU A 1 223 ? -2.781 17.227 68.828 1.00 34.88 223 LEU A O 1
ATOM 1768 N N . LYS A 1 224 ? -4.140 17.464 70.598 1.00 35.00 224 LYS A N 1
ATOM 1769 C CA . LYS A 1 224 ? -4.055 16.090 71.125 1.00 35.00 224 LYS A CA 1
ATOM 1770 C C . LYS A 1 224 ? -4.678 15.064 70.159 1.00 35.00 224 LYS A C 1
ATOM 1772 O O . LYS A 1 224 ? -5.630 15.413 69.463 1.00 35.00 224 LYS A O 1
ATOM 1777 N N . PRO A 1 225 ? -4.217 13.798 70.165 1.00 33.06 225 PRO A N 1
ATOM 1778 C CA . PRO A 1 225 ? -4.776 12.756 69.315 1.00 33.06 225 PRO A CA 1
ATOM 1779 C C . PRO A 1 225 ? -6.205 12.420 69.754 1.00 33.06 225 PRO A C 1
ATOM 1781 O O . PRO A 1 225 ? -6.449 12.093 70.917 1.00 33.06 225 PRO A O 1
ATOM 1784 N N . ILE A 1 226 ? -7.145 12.492 68.815 1.00 34.78 226 ILE A N 1
ATOM 1785 C CA . ILE A 1 226 ? -8.456 11.861 68.954 1.00 34.78 226 ILE A CA 1
ATOM 1786 C C . ILE A 1 226 ? -8.268 10.400 68.542 1.00 34.78 226 ILE A C 1
ATOM 1788 O O . ILE A 1 226 ? -7.731 10.102 67.479 1.00 34.78 226 ILE A O 1
ATOM 1792 N N . SER A 1 227 ? -8.642 9.511 69.454 1.00 37.94 227 SER A N 1
ATOM 1793 C CA . SER A 1 227 ? -8.473 8.062 69.399 1.00 37.94 227 SER A CA 1
ATOM 1794 C C . SER A 1 227 ? -9.071 7.410 68.148 1.00 37.94 227 SER A C 1
ATOM 1796 O O . SER A 1 227 ? -10.191 7.728 67.753 1.00 37.94 227 SER A O 1
ATOM 1798 N N . GLU A 1 228 ? -8.349 6.418 67.629 1.00 42.28 228 GLU A N 1
ATOM 1799 C CA . GLU A 1 228 ? -8.767 5.417 66.646 1.00 42.28 228 GLU A CA 1
ATOM 1800 C C . GLU A 1 228 ? -10.121 4.779 66.990 1.00 42.28 228 GLU A C 1
ATOM 1802 O O . GLU A 1 228 ? -10.204 4.041 67.969 1.00 42.28 228 GLU A O 1
ATOM 1807 N N . LYS A 1 229 ? -11.150 4.997 66.157 1.00 38.75 229 LYS A N 1
ATOM 1808 C CA . LYS A 1 229 ? -12.199 4.008 65.841 1.00 38.75 229 LYS A CA 1
ATOM 1809 C C . LYS A 1 229 ? -12.803 4.298 64.459 1.00 38.75 229 LYS A C 1
ATOM 1811 O O . LYS A 1 229 ? -13.240 5.415 64.205 1.00 38.75 229 LYS A O 1
ATOM 1816 N N . ASN A 1 230 ? -12.892 3.238 63.652 1.00 35.75 230 ASN A N 1
ATOM 1817 C CA . ASN A 1 230 ? -13.730 3.051 62.457 1.00 35.75 230 ASN A CA 1
ATOM 1818 C C . ASN A 1 230 ? -13.180 3.539 61.103 1.00 35.75 230 ASN A C 1
ATOM 1820 O O . ASN A 1 230 ? -13.639 4.534 60.556 1.00 35.75 230 ASN A O 1
ATOM 1824 N N . CYS A 1 231 ? -12.314 2.722 60.496 1.00 29.55 231 CYS A N 1
ATOM 1825 C CA . CYS A 1 231 ? -12.308 2.529 59.043 1.00 29.55 231 CYS A CA 1
ATOM 1826 C C . CYS A 1 231 ? -12.511 1.033 58.773 1.00 29.55 231 CYS A C 1
ATOM 1828 O O . CYS A 1 231 ? -11.553 0.266 58.701 1.00 29.55 231 CYS A O 1
ATOM 1830 N N . GLU A 1 232 ? -13.771 0.604 58.702 1.00 29.27 232 GLU A N 1
ATOM 1831 C CA . GLU A 1 232 ? -14.119 -0.711 58.165 1.00 29.27 232 GLU A CA 1
ATOM 1832 C C . GLU A 1 232 ? -13.877 -0.698 56.649 1.00 29.27 232 GLU A C 1
ATOM 1834 O O . GLU A 1 232 ? -14.393 0.153 55.923 1.00 29.27 232 GLU A O 1
ATOM 1839 N N . TYR A 1 233 ? -13.057 -1.638 56.181 1.00 33.41 233 TYR A N 1
ATOM 1840 C CA . TYR A 1 233 ? -12.869 -1.935 54.766 1.00 33.41 233 TYR A CA 1
ATOM 1841 C C . TYR A 1 233 ? -14.177 -2.495 54.189 1.00 33.41 233 TYR A C 1
ATOM 1843 O O . TYR A 1 233 ? -14.556 -3.627 54.488 1.00 33.41 233 TYR A O 1
ATOM 1851 N N . PHE A 1 234 ? -14.846 -1.732 53.323 1.00 32.44 234 PHE A N 1
ATOM 1852 C CA . PHE A 1 234 ? -15.9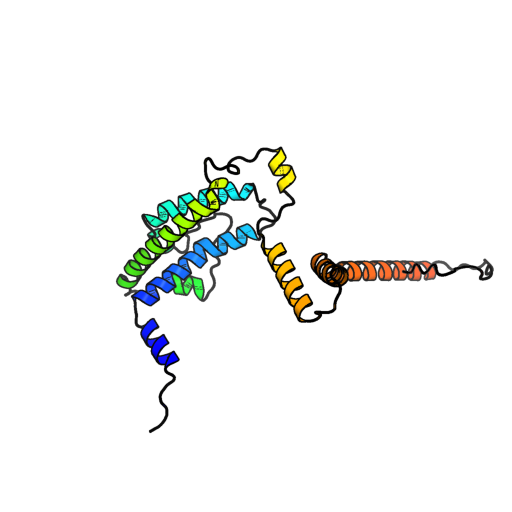01 -2.261 52.458 1.00 32.44 234 PHE A CA 1
ATOM 1853 C C . PHE A 1 234 ? -15.263 -3.033 51.296 1.00 32.44 234 PHE A C 1
ATOM 1855 O O . PHE A 1 234 ? -14.896 -2.465 50.270 1.00 32.44 234 PHE A O 1
ATOM 1862 N N . MET A 1 235 ? -15.123 -4.346 51.474 1.00 29.53 235 MET A N 1
ATOM 1863 C CA . MET A 1 235 ? -14.915 -5.298 50.384 1.00 29.53 235 MET A CA 1
ATOM 1864 C C . MET A 1 235 ? -16.275 -5.622 49.758 1.00 29.53 235 MET A C 1
ATOM 1866 O O . MET A 1 235 ? -17.127 -6.212 50.419 1.00 29.53 235 MET A O 1
ATOM 1870 N N . TRP A 1 236 ? -16.478 -5.272 48.490 1.00 33.75 236 TRP A N 1
ATOM 1871 C CA . TRP A 1 236 ? -17.577 -5.816 47.689 1.00 33.75 236 TRP A CA 1
ATOM 1872 C C . TRP A 1 236 ? -17.048 -6.995 46.853 1.00 33.75 236 TRP A C 1
ATOM 1874 O O . TRP A 1 236 ? -16.347 -6.790 45.867 1.00 33.75 236 TRP A O 1
ATOM 1884 N N . GLY A 1 237 ? -17.356 -8.224 47.288 1.00 35.09 237 GLY A N 1
ATOM 1885 C CA . GLY A 1 237 ? -17.553 -9.390 46.402 1.00 35.09 237 GLY A CA 1
ATOM 1886 C C . GLY A 1 237 ? -19.006 -9.396 45.891 1.00 35.09 237 GLY A C 1
ATOM 1887 O O . GLY A 1 237 ? -19.812 -8.600 46.372 1.00 35.09 237 GLY A O 1
ATOM 1888 N N . ASN A 1 238 ? -19.453 -10.214 44.939 1.00 34.28 238 ASN A N 1
ATOM 1889 C CA . ASN A 1 238 ? -18.927 -11.390 44.237 1.00 34.28 238 ASN A CA 1
ATOM 1890 C C . ASN A 1 238 ? -19.316 -11.296 42.756 1.00 34.28 238 ASN A C 1
ATOM 1892 O O . ASN A 1 238 ? -20.377 -10.687 42.485 1.00 34.28 238 ASN A O 1
#

Foldseek 3Di:
DDDPDDVVVVVVVVLVVDLLSVLLVLLVLLCCQAPVQLVVVVLPDLVAFLLNCLVLLQLVLVVLVVCLVPVVLSLDQQDHSDPVRHGDCDPPRNCVSNVPPVPPPVSVVSNSVSNSVVSVVVSVVSCVVCVQSYPPHVSVDDDPVRVVVRSPPRNDCVLVVVLVVQLVVVCVVCVPDDPVVSVVVSCCVVVVVVVVVVVVVVVVVVVVVVVVVVVVVDDPPDDDDDDDDDDDDDDDDD

Sequence (238 aa):
MYGTGNNLLLSVNADIESKIALAGVRALGLVDVHINRPLWKLLDCNDVSITDMSQYYQKLHDSISNLVQDSSPMFDENYQMFENYPPEKDLFGFFALHAVEENNEELDVLTTQALELILASILSVIKRQLVDHLTGGKHSDPNEDLMLISQSVPKTNQSNESNFGQLDRIKRFKPNATTAHIEGMVLYVNNKTSDWLDTQCNEADIMQKILTSSKQDFKPESLKPISEKNCEYFMWGN

pLDDT: mean 76.91, std 16.82, range [29.27, 94.06]

Secondary structure (DSSP, 8-state):
------HHHHHHHHHHH-HHHHHHHHHHHHHIIIIIHHHHHHHH-TTS-TTTHHHHHHHHHHHHHHHTT--GGGGSTT--SSTTSPPP--TTTHHHHH---TT-HHHHHHHHHHHHHHHHHHHHHHHHHSTTTSTTSTTSS--HHHHHHHTTS-SSSHHHHHHHHHHHHHHHH-TTS-HHHHHHHHHHHHTTHHHHHHHHHHHHHHHHHHHHHHHHS------PPPP-----------

Radius of gyration: 30.05 Å; chains: 1; bounding box: 59×57×94 Å